Protein AF-A0A067MWP5-F1 (afdb_monomer_lite)

Foldseek 3Di:
DPPVVVVVVLVVVVVPDDDPVNVVVVVVVCVPDPVCVVVDDPDPPPPDLQLLAFAPLLLVLVLLLLLLVVLVLLCLLLLLLLLLLLLVLLVVLLVLLCPDPFPCSVVLNVLSVVLSVLSNVLSVLSVVLSVLSLVLLVVLLVLLVVLLVLLVVLVVVLVVVVPPDPPPCCVPDVVVVPDPVVSVSVSRSSSVVSNVVSLVSNLVSLVVSLVSLVVSLVSLVVSVVSLVVSLVVQCVRPVPDPDSLQSSLVSSVVSDDPVCCVVCVVSSVSSSCSNVSSVSSNVSSVVSSVSSVVSSVSSVVSVVVSSDPDPDADPQQPNRPHHDSVVSSVSSVVSSVSSVVSSVVSVVVSVVSVVVSVVSDDD

Structure (mmCIF, N/CA/C/O backbone):
data_AF-A0A067MWP5-F1
#
_entry.id   AF-A0A067MWP5-F1
#
loop_
_atom_site.group_PDB
_atom_site.id
_atom_site.type_symbol
_atom_site.label_atom_id
_atom_site.label_alt_id
_atom_site.label_comp_id
_atom_site.label_asym_id
_atom_site.label_entity_id
_atom_site.label_seq_id
_atom_site.pdbx_PDB_ins_code
_atom_site.Cartn_x
_atom_site.Cartn_y
_atom_site.Cartn_z
_atom_site.occupancy
_atom_site.B_iso_or_equiv
_atom_site.auth_seq_id
_atom_site.auth_comp_id
_atom_site.auth_asym_id
_atom_site.auth_atom_id
_atom_site.pdbx_PDB_model_num
ATOM 1 N N . MET A 1 1 ? 70.233 17.671 -37.068 1.00 50.12 1 MET A N 1
ATOM 2 C CA . MET A 1 1 ? 69.067 18.471 -37.502 1.00 50.12 1 MET A CA 1
ATOM 3 C C . MET A 1 1 ? 68.042 17.618 -38.274 1.00 50.12 1 MET A C 1
ATOM 5 O O . MET A 1 1 ? 67.444 18.122 -39.211 1.00 50.12 1 MET A O 1
ATOM 9 N N . SER A 1 2 ? 67.801 16.353 -37.878 1.00 54.41 2 SER A N 1
ATOM 10 C CA . SER A 1 2 ? 66.950 15.428 -38.666 1.00 54.41 2 SER A CA 1
ATOM 11 C C . SER A 1 2 ? 65.805 14.751 -37.900 1.00 54.41 2 SER A C 1
ATOM 13 O O . SER A 1 2 ? 64.846 14.348 -38.542 1.00 54.41 2 SER A O 1
ATOM 15 N N . LEU A 1 3 ? 65.822 14.672 -36.560 1.00 45.91 3 LEU A N 1
ATOM 16 C CA . LEU A 1 3 ? 64.705 14.070 -35.807 1.00 45.91 3 LEU A CA 1
ATOM 17 C C . LEU A 1 3 ? 63.551 15.049 -35.538 1.00 45.91 3 LEU A C 1
ATOM 19 O O . LEU A 1 3 ? 62.392 14.696 -35.716 1.00 45.91 3 LEU A O 1
ATOM 23 N N . ALA A 1 4 ? 63.851 16.300 -35.177 1.00 47.00 4 ALA A N 1
ATOM 24 C CA . ALA A 1 4 ? 62.820 17.292 -34.853 1.00 47.00 4 ALA A CA 1
ATOM 25 C C . ALA A 1 4 ? 61.940 17.666 -36.064 1.00 47.00 4 ALA A C 1
ATOM 27 O O . ALA A 1 4 ? 60.741 17.884 -35.915 1.00 47.00 4 ALA A O 1
ATOM 28 N N . VAL A 1 5 ? 62.521 17.680 -37.271 1.00 51.78 5 VAL A N 1
ATOM 29 C CA . VAL A 1 5 ? 61.791 17.951 -38.523 1.00 51.78 5 VAL A CA 1
ATOM 30 C C . VAL A 1 5 ? 60.907 16.760 -38.917 1.00 51.78 5 VAL A C 1
ATOM 32 O O . VAL A 1 5 ? 59.787 16.968 -39.377 1.00 51.78 5 VAL A O 1
ATOM 35 N N . MET A 1 6 ? 61.350 15.521 -38.661 1.00 51.44 6 MET A N 1
ATOM 36 C CA . MET A 1 6 ? 60.509 14.329 -38.840 1.00 51.44 6 MET A CA 1
ATOM 37 C C . MET A 1 6 ? 59.330 14.307 -37.860 1.00 51.44 6 MET A C 1
ATOM 39 O O . MET A 1 6 ? 58.202 14.078 -38.287 1.00 51.44 6 MET A O 1
ATOM 43 N N . CYS A 1 7 ? 59.555 14.616 -36.577 1.00 52.03 7 CYS A N 1
ATOM 44 C CA . CYS A 1 7 ? 58.481 14.651 -35.580 1.00 52.03 7 CYS A CA 1
ATOM 45 C C . CYS A 1 7 ? 57.434 15.734 -35.882 1.00 52.03 7 CYS A C 1
ATOM 47 O O . CYS A 1 7 ? 56.239 15.471 -35.772 1.00 52.03 7 CYS A O 1
ATOM 49 N N . ALA A 1 8 ? 57.854 16.926 -36.321 1.00 53.69 8 ALA A N 1
ATOM 50 C CA . ALA A 1 8 ? 56.921 17.987 -36.705 1.00 53.69 8 ALA A CA 1
ATOM 51 C C . ALA A 1 8 ? 56.070 17.597 -37.930 1.00 53.69 8 ALA A C 1
ATOM 53 O O . ALA A 1 8 ? 54.865 17.846 -37.944 1.00 53.69 8 ALA A O 1
ATOM 54 N N . GLY A 1 9 ? 56.668 16.922 -38.920 1.00 53.84 9 GLY A N 1
ATOM 55 C CA . GLY A 1 9 ? 55.945 16.393 -40.081 1.00 53.84 9 GLY A CA 1
ATOM 56 C C . GLY A 1 9 ? 54.936 15.292 -39.729 1.00 53.84 9 GLY A C 1
ATOM 57 O O . GLY A 1 9 ? 53.855 15.247 -40.316 1.00 53.84 9 GLY A O 1
ATOM 58 N N . MET A 1 10 ? 55.249 14.447 -38.740 1.00 54.50 10 MET A N 1
ATOM 59 C CA . MET A 1 10 ? 54.382 13.349 -38.280 1.00 54.50 10 MET A CA 1
ATOM 60 C C . MET A 1 10 ? 53.192 13.830 -37.432 1.00 54.50 10 MET A C 1
ATOM 62 O O . MET A 1 10 ? 52.091 13.298 -37.548 1.00 54.50 10 MET A O 1
ATOM 66 N N . VAL A 1 11 ? 53.369 14.886 -36.629 1.00 55.53 11 VAL A N 1
ATOM 67 C CA . VAL A 1 11 ? 52.262 15.515 -35.881 1.00 55.53 11 VAL A CA 1
ATOM 68 C C . VAL A 1 11 ? 51.288 16.223 -36.829 1.00 55.53 11 VAL A C 1
ATOM 70 O O . VAL A 1 11 ? 50.074 16.117 -36.662 1.00 55.53 11 VAL A O 1
ATOM 73 N N . LEU A 1 12 ? 51.806 16.892 -37.866 1.00 52.94 12 LEU A N 1
ATOM 74 C CA . LEU A 1 12 ? 50.984 17.540 -38.893 1.00 52.94 12 LEU A CA 1
ATOM 75 C C . LEU A 1 12 ? 50.202 16.542 -39.757 1.00 52.94 12 LEU A C 1
ATOM 77 O O . LEU A 1 12 ? 49.083 16.850 -40.152 1.00 52.94 12 LEU A O 1
ATOM 81 N N . THR A 1 13 ? 50.745 15.351 -40.018 1.00 52.59 13 THR A N 1
ATOM 82 C CA . THR A 1 13 ? 50.026 14.285 -40.744 1.00 52.59 13 THR A CA 1
ATOM 83 C C . THR A 1 13 ? 48.963 13.607 -39.878 1.00 52.59 13 THR A C 1
ATOM 85 O O . THR A 1 13 ? 47.881 13.305 -40.371 1.00 52.59 13 THR A O 1
ATOM 88 N N . ARG A 1 14 ? 49.174 13.471 -38.561 1.00 50.72 14 ARG A N 1
ATOM 89 C CA . ARG A 1 14 ? 48.139 12.953 -37.644 1.00 50.72 14 ARG A CA 1
ATOM 90 C C . ARG A 1 14 ? 46.946 13.903 -37.464 1.00 50.72 14 ARG A C 1
ATOM 92 O O . ARG A 1 14 ? 45.839 13.451 -37.199 1.00 50.72 14 ARG A O 1
ATOM 99 N N . LEU A 1 15 ? 47.151 15.212 -37.632 1.00 51.25 15 LEU A N 1
ATOM 100 C CA . LEU A 1 15 ? 46.065 16.204 -37.641 1.00 51.25 15 LEU A CA 1
ATOM 101 C C . LEU A 1 15 ? 45.215 16.151 -38.922 1.00 51.25 15 LEU A C 1
ATOM 103 O O . LEU A 1 15 ? 44.117 16.704 -38.934 1.00 51.25 15 LEU A O 1
ATOM 107 N N . THR A 1 16 ? 45.702 15.510 -39.990 1.00 47.53 16 THR A N 1
ATOM 108 C CA . THR A 1 16 ? 45.037 15.496 -41.302 1.00 47.53 16 THR A CA 1
ATOM 109 C C . THR A 1 16 ? 44.535 14.119 -41.741 1.00 47.53 16 THR A C 1
ATOM 111 O O . THR A 1 16 ? 43.675 14.065 -42.619 1.00 47.53 16 THR A O 1
ATOM 114 N N . THR A 1 17 ? 44.994 13.016 -41.134 1.00 50.44 17 THR A N 1
ATOM 115 C CA . THR A 1 17 ? 44.580 11.649 -41.508 1.00 50.44 17 THR A CA 1
ATOM 116 C C . THR A 1 17 ? 44.332 10.745 -40.296 1.00 50.44 17 THR A C 1
ATOM 118 O O . THR A 1 17 ? 45.215 10.580 -39.458 1.00 50.44 17 THR A O 1
ATOM 121 N N . ASN A 1 18 ? 43.151 10.115 -40.243 1.00 53.16 18 ASN A N 1
ATOM 122 C CA . ASN A 1 18 ? 42.739 9.123 -39.237 1.00 53.16 18 ASN A CA 1
ATOM 123 C C . ASN A 1 18 ? 42.819 7.707 -39.848 1.00 53.16 18 ASN A C 1
ATOM 125 O O . ASN A 1 18 ? 41.800 7.098 -40.169 1.00 53.16 18 ASN A O 1
ATOM 129 N N . ASP A 1 19 ? 44.035 7.210 -40.084 1.00 53.22 19 ASP A N 1
ATOM 130 C CA . ASP A 1 19 ? 44.269 5.888 -40.681 1.00 53.22 19 ASP A CA 1
ATOM 131 C C . ASP A 1 19 ? 44.735 4.870 -39.628 1.00 53.22 19 ASP A C 1
ATOM 133 O O . ASP A 1 19 ? 45.778 5.034 -38.999 1.00 53.22 19 ASP A O 1
ATOM 137 N N . ALA A 1 20 ? 44.010 3.754 -39.492 1.00 50.25 20 ALA A N 1
ATOM 138 C CA . ALA A 1 20 ? 44.304 2.681 -38.528 1.00 50.25 20 ALA A CA 1
ATOM 139 C C . ALA A 1 20 ? 45.677 2.000 -38.743 1.00 50.25 20 ALA A C 1
ATOM 141 O O . ALA A 1 20 ? 46.248 1.409 -37.825 1.00 50.25 20 ALA A O 1
ATOM 142 N N . LEU A 1 21 ? 46.232 2.101 -39.955 1.00 50.03 21 LEU A N 1
ATOM 143 C CA . LEU A 1 21 ? 47.583 1.638 -40.289 1.00 50.03 21 LEU A CA 1
ATOM 144 C C . LEU A 1 21 ? 48.670 2.514 -39.647 1.00 50.03 21 LEU A C 1
ATOM 146 O O . LEU A 1 21 ? 49.734 2.007 -39.288 1.00 50.03 21 LEU A O 1
ATOM 150 N N . PHE A 1 22 ? 48.389 3.808 -39.461 1.00 56.31 22 PHE A N 1
ATOM 151 C CA . PHE A 1 22 ? 49.287 4.737 -38.783 1.00 56.31 22 PHE A CA 1
ATOM 152 C C . PHE A 1 22 ? 49.361 4.423 -37.285 1.00 56.31 22 PHE A C 1
ATOM 154 O O . PHE A 1 22 ? 50.457 4.349 -36.739 1.00 56.31 22 PHE A O 1
ATOM 161 N N . ASP A 1 23 ? 48.230 4.137 -36.631 1.00 53.16 23 ASP A N 1
ATOM 162 C CA . ASP A 1 23 ? 48.203 3.803 -35.198 1.00 53.16 23 ASP A CA 1
ATOM 163 C C . ASP A 1 23 ? 48.901 2.462 -34.880 1.00 53.16 23 ASP A C 1
ATOM 165 O O . ASP A 1 23 ? 49.576 2.336 -33.851 1.00 53.16 23 ASP A O 1
ATOM 169 N N . LEU A 1 24 ? 48.832 1.472 -35.781 1.00 54.56 24 LEU A N 1
ATOM 170 C CA . LEU A 1 24 ? 49.564 0.204 -35.642 1.00 54.56 24 LEU A CA 1
ATOM 171 C C . LEU A 1 24 ? 51.084 0.381 -35.759 1.00 54.56 24 LEU A C 1
ATOM 173 O O . LEU A 1 24 ? 51.827 -0.181 -34.956 1.00 54.56 24 LEU A O 1
ATOM 177 N N . LEU A 1 25 ? 51.555 1.190 -36.712 1.00 53.22 25 LEU A N 1
ATOM 178 C CA . LEU A 1 25 ? 52.982 1.503 -36.848 1.00 53.22 25 LEU A CA 1
ATOM 179 C C . LEU A 1 25 ? 53.485 2.393 -35.699 1.00 53.22 25 LEU A C 1
ATOM 181 O O . LEU A 1 25 ? 54.598 2.196 -35.211 1.00 53.22 25 LEU A O 1
ATOM 185 N N . TRP A 1 26 ? 52.655 3.328 -35.227 1.00 57.00 26 TRP A N 1
ATOM 186 C CA . TRP A 1 26 ? 53.013 4.295 -34.188 1.00 57.00 26 TRP A CA 1
ATOM 187 C C . TRP A 1 26 ? 53.092 3.677 -32.785 1.00 57.00 26 TRP A C 1
ATOM 189 O O . TRP A 1 26 ? 54.000 4.003 -32.012 1.00 57.00 26 TRP A O 1
ATOM 199 N N . SER A 1 27 ? 52.190 2.741 -32.461 1.00 54.94 27 SER A N 1
ATOM 200 C CA . SER A 1 27 ? 52.194 2.028 -31.173 1.00 54.94 27 SER A CA 1
ATOM 201 C C . SER A 1 27 ? 53.486 1.231 -30.942 1.00 54.94 27 SER A C 1
ATOM 203 O O . SER A 1 27 ? 54.027 1.247 -29.834 1.00 54.94 27 SER A O 1
ATOM 205 N N . GLY A 1 28 ? 54.039 0.622 -31.999 1.00 52.47 28 GLY A N 1
ATOM 206 C CA . GLY A 1 28 ? 55.305 -0.113 -31.944 1.00 52.47 28 GLY A CA 1
ATOM 207 C C . GLY A 1 28 ? 56.512 0.782 -31.656 1.00 52.47 28 GLY A C 1
ATOM 208 O O . GLY A 1 28 ? 57.393 0.401 -30.889 1.00 52.47 28 GLY A O 1
ATOM 209 N N . THR A 1 29 ? 56.533 2.000 -32.205 1.00 52.84 29 THR A N 1
ATOM 210 C CA . THR A 1 29 ? 57.621 2.965 -31.984 1.00 52.84 29 THR A CA 1
ATOM 211 C C . THR A 1 29 ? 57.538 3.700 -30.638 1.00 52.84 29 THR A C 1
ATOM 213 O O . THR A 1 29 ? 58.589 3.944 -30.040 1.00 52.84 29 THR A O 1
ATOM 216 N N . CYS A 1 30 ? 56.333 3.993 -30.111 1.00 54.09 30 CYS A N 1
ATOM 217 C CA . CYS A 1 30 ? 56.152 4.583 -28.765 1.00 54.09 30 CYS A CA 1
ATOM 218 C C . CYS A 1 30 ? 56.616 3.615 -27.652 1.00 54.09 30 CYS A C 1
ATOM 220 O O . CYS A 1 30 ? 57.099 4.067 -26.617 1.00 54.09 30 CYS A O 1
ATOM 222 N N . ALA A 1 31 ? 56.504 2.293 -27.844 1.00 52.72 31 ALA A N 1
ATOM 223 C CA . ALA A 1 31 ? 56.853 1.299 -26.819 1.00 52.72 31 ALA A CA 1
ATOM 224 C C . ALA A 1 31 ? 58.369 1.133 -26.589 1.00 52.72 31 ALA A C 1
ATOM 226 O O . ALA A 1 31 ? 58.790 0.663 -25.534 1.00 52.72 31 ALA A O 1
ATOM 227 N N . SER A 1 32 ? 59.196 1.511 -27.567 1.00 53.38 32 SER A N 1
ATOM 228 C CA . SER A 1 32 ? 60.637 1.225 -27.572 1.00 53.38 32 SER A CA 1
ATOM 229 C C . SER A 1 32 ? 61.543 2.382 -27.135 1.00 53.38 32 SER A C 1
ATOM 231 O O . SER A 1 32 ? 62.754 2.184 -27.067 1.00 53.38 32 SER A O 1
ATOM 233 N N . ASN A 1 33 ? 61.007 3.583 -26.870 1.00 53.91 33 ASN A N 1
ATOM 234 C CA . ASN A 1 33 ? 61.842 4.770 -26.659 1.00 53.91 33 ASN A CA 1
ATOM 235 C C . ASN A 1 33 ? 61.308 5.693 -25.535 1.00 53.91 33 ASN A C 1
ATOM 237 O O . ASN A 1 33 ? 60.311 6.389 -25.735 1.00 53.91 33 ASN A O 1
ATOM 241 N N . PRO A 1 34 ? 61.950 5.723 -24.351 1.00 57.31 34 PRO A N 1
ATOM 242 C CA . PRO A 1 34 ? 61.438 6.437 -23.176 1.00 57.31 34 PRO A CA 1
ATOM 243 C C . PRO A 1 34 ? 61.486 7.972 -23.295 1.00 57.31 34 PRO A C 1
ATOM 245 O O . PRO A 1 34 ? 60.725 8.652 -22.611 1.00 57.31 34 PRO A O 1
ATOM 248 N N . ASP A 1 35 ? 62.296 8.527 -24.203 1.00 52.44 35 ASP A N 1
ATOM 249 C CA . ASP A 1 35 ? 62.477 9.982 -24.357 1.00 52.44 35 ASP A CA 1
ATOM 250 C C . ASP A 1 35 ? 61.320 10.694 -25.093 1.00 52.44 35 ASP A C 1
ATOM 252 O O . ASP A 1 35 ? 61.253 11.923 -25.108 1.00 52.44 35 ASP A O 1
ATOM 256 N N . VAL A 1 36 ? 60.386 9.948 -25.700 1.00 57.47 36 VAL A N 1
ATOM 257 C CA . VAL A 1 36 ? 59.233 10.489 -26.459 1.00 57.47 36 VAL A CA 1
ATOM 258 C C . VAL A 1 36 ? 57.869 10.114 -25.866 1.00 57.47 36 VAL A C 1
ATOM 260 O O . VAL A 1 36 ? 56.834 10.491 -26.414 1.00 57.47 36 VAL A O 1
ATOM 263 N N . ALA A 1 37 ? 57.846 9.445 -24.708 1.00 53.69 37 ALA A N 1
ATOM 264 C CA . ALA A 1 37 ? 56.622 8.967 -24.055 1.00 53.69 37 ALA A CA 1
ATOM 265 C C . ALA A 1 37 ? 55.615 10.088 -23.715 1.00 53.69 37 ALA A C 1
ATOM 267 O O . ALA A 1 37 ? 54.409 9.860 -23.742 1.00 53.69 37 ALA A O 1
ATOM 268 N N . PHE A 1 38 ? 56.088 11.317 -23.469 1.00 53.22 38 PHE A N 1
ATOM 269 C CA . PHE A 1 38 ? 55.237 12.479 -23.168 1.00 53.22 38 PHE A CA 1
ATOM 270 C C . PHE A 1 38 ? 54.432 13.009 -24.369 1.00 53.22 38 PHE A C 1
ATOM 272 O O . PHE A 1 38 ? 53.525 13.816 -24.178 1.00 53.22 38 PHE A O 1
ATOM 279 N N . LEU A 1 39 ? 54.739 12.573 -25.598 1.00 52.44 39 LEU A N 1
ATOM 280 C CA . LEU A 1 39 ? 53.992 12.935 -26.811 1.00 52.44 39 LEU A CA 1
ATOM 281 C C . LEU A 1 39 ? 52.916 11.899 -27.185 1.00 52.44 39 LEU A C 1
ATOM 283 O O . LEU A 1 39 ? 52.115 12.153 -28.087 1.00 52.44 39 LEU A O 1
ATOM 287 N N . CYS A 1 40 ? 52.871 10.744 -26.511 1.00 53.66 40 CYS A N 1
ATOM 288 C CA . CYS A 1 40 ? 51.846 9.730 -26.739 1.00 53.66 40 CYS A CA 1
ATOM 289 C C . CYS A 1 40 ? 50.634 10.077 -25.839 1.00 53.66 40 CYS A C 1
ATOM 291 O O . CYS A 1 40 ? 50.695 9.981 -24.615 1.00 53.66 40 CYS A O 1
ATOM 293 N N . VAL A 1 41 ? 49.527 10.529 -26.444 1.00 53.34 41 VAL A N 1
ATOM 294 C CA . VAL A 1 41 ? 48.238 10.682 -25.743 1.00 53.34 41 VAL A CA 1
ATOM 295 C C . VAL A 1 41 ? 47.842 9.296 -25.217 1.00 53.34 41 VAL A C 1
ATOM 297 O O . VAL A 1 41 ? 47.833 8.358 -26.022 1.00 53.34 41 VAL A O 1
ATOM 300 N N . PRO A 1 42 ? 47.560 9.115 -23.911 1.00 45.22 42 PRO A N 1
ATOM 301 C CA . PRO A 1 42 ? 47.135 7.815 -23.409 1.00 45.22 42 PRO A CA 1
ATOM 302 C C . PRO A 1 42 ? 45.862 7.382 -24.152 1.00 45.22 42 PRO A C 1
ATOM 304 O O . PRO A 1 42 ? 45.019 8.240 -24.440 1.00 45.22 42 PRO A O 1
ATOM 307 N N . PRO A 1 43 ? 45.691 6.083 -24.476 1.00 47.69 43 PRO A N 1
ATOM 308 C CA . PRO A 1 43 ? 44.405 5.607 -24.971 1.00 47.69 43 PRO A CA 1
ATOM 309 C C . PRO A 1 43 ? 43.332 6.046 -23.966 1.00 47.69 43 PRO A C 1
ATOM 311 O O . PRO A 1 43 ? 43.599 5.995 -22.759 1.00 47.69 43 PRO A O 1
ATOM 314 N N . PRO A 1 44 ? 42.161 6.529 -24.422 1.00 38.38 44 PRO A N 1
ATOM 315 C CA . PRO A 1 44 ? 41.128 6.983 -23.509 1.00 38.38 44 PRO A CA 1
ATOM 316 C C . PRO A 1 44 ? 40.822 5.846 -22.538 1.00 38.38 44 PRO A C 1
ATOM 318 O O . PRO A 1 44 ? 40.381 4.766 -22.932 1.00 38.38 44 PRO A O 1
ATOM 321 N N . VAL A 1 45 ? 41.124 6.079 -21.262 1.00 37.12 45 VAL A N 1
ATOM 322 C CA . VAL A 1 45 ? 40.740 5.184 -20.180 1.00 37.12 45 VAL A CA 1
ATOM 323 C C . VAL A 1 45 ? 39.216 5.245 -20.132 1.00 37.12 45 VAL A C 1
ATOM 325 O O . VAL A 1 45 ? 38.644 6.199 -19.609 1.00 37.12 45 VAL A O 1
ATOM 328 N N . SER A 1 46 ? 38.555 4.263 -20.744 1.00 39.88 46 SER A N 1
ATOM 329 C CA . SER A 1 46 ? 37.102 4.124 -20.682 1.00 39.88 46 SER A CA 1
ATOM 330 C C . SER A 1 46 ? 36.736 3.659 -19.274 1.00 39.88 46 SER A C 1
ATOM 332 O O . SER A 1 46 ? 36.717 2.468 -18.977 1.00 39.88 46 SER A O 1
ATOM 334 N N . GLN A 1 47 ? 36.549 4.621 -18.371 1.00 36.97 47 GLN A N 1
ATOM 335 C CA . GLN A 1 47 ? 36.143 4.396 -16.981 1.00 36.97 47 GLN A CA 1
ATOM 336 C C . GLN A 1 47 ? 34.634 4.530 -16.759 1.00 36.97 47 GLN A C 1
ATOM 338 O O . GLN A 1 47 ? 34.185 4.603 -15.621 1.00 36.97 47 GLN A O 1
ATOM 343 N N . ASN A 1 48 ? 33.843 4.473 -17.826 1.00 36.66 48 ASN A N 1
ATOM 344 C CA . ASN A 1 48 ? 32.428 4.162 -17.717 1.00 36.66 48 ASN A CA 1
ATOM 345 C C . ASN A 1 48 ? 32.256 2.776 -18.318 1.00 36.66 48 ASN A C 1
ATOM 347 O O . ASN A 1 48 ? 32.671 2.558 -19.455 1.00 36.66 48 ASN A O 1
ATOM 351 N N . ALA A 1 49 ? 31.688 1.843 -17.554 1.00 40.12 49 ALA A N 1
ATOM 352 C CA . ALA A 1 49 ? 31.194 0.591 -18.101 1.00 40.12 49 ALA A CA 1
ATOM 353 C C . ALA A 1 49 ? 30.191 0.951 -19.203 1.00 40.12 49 ALA A C 1
ATOM 355 O O . ALA A 1 49 ? 29.039 1.280 -18.932 1.00 40.12 49 ALA A O 1
ATOM 356 N N . THR A 1 50 ? 30.659 1.007 -20.447 1.00 43.16 50 THR A N 1
ATOM 357 C CA . THR A 1 50 ? 29.792 1.157 -21.599 1.00 43.16 50 THR A CA 1
ATOM 358 C C . THR A 1 50 ? 28.941 -0.098 -21.615 1.00 43.16 50 THR A C 1
ATOM 360 O O . THR A 1 50 ? 29.466 -1.211 -21.693 1.00 43.16 50 THR A O 1
ATOM 363 N N . MET A 1 51 ? 27.628 0.072 -21.461 1.00 44.69 51 MET A N 1
ATOM 364 C CA . MET A 1 51 ? 26.671 -0.992 -21.728 1.00 44.69 51 MET A CA 1
ATOM 365 C C . MET A 1 51 ? 26.934 -1.460 -23.157 1.00 44.69 51 MET A C 1
ATOM 367 O O . MET A 1 51 ? 26.606 -0.787 -24.127 1.00 44.69 51 MET A O 1
ATOM 371 N N . THR A 1 52 ? 27.632 -2.584 -23.277 1.00 50.12 52 THR A N 1
ATOM 372 C CA . THR A 1 52 ? 28.012 -3.185 -24.561 1.00 50.12 52 THR A CA 1
ATOM 373 C C . THR A 1 52 ? 26.853 -3.986 -25.153 1.00 50.12 52 THR A C 1
ATOM 375 O O . THR A 1 52 ? 26.912 -4.387 -26.314 1.00 50.12 52 THR A O 1
ATOM 378 N N . SER A 1 53 ? 25.785 -4.189 -24.370 1.00 59.47 53 SER A N 1
ATOM 379 C CA . SER A 1 53 ? 24.554 -4.859 -24.772 1.00 59.47 53 SER A CA 1
ATOM 380 C C . SER A 1 53 ? 23.432 -3.858 -25.044 1.00 59.47 53 SER A C 1
ATOM 382 O O . SER A 1 53 ? 23.223 -2.912 -24.285 1.00 59.47 53 SER A O 1
ATOM 384 N N . ILE A 1 54 ? 22.678 -4.111 -26.117 1.00 62.88 54 ILE A N 1
ATOM 385 C CA . ILE A 1 54 ? 21.462 -3.363 -26.454 1.00 62.88 54 ILE A CA 1
ATOM 386 C C . ILE A 1 54 ? 20.413 -3.587 -25.355 1.00 62.88 54 ILE A C 1
ATOM 388 O O . ILE A 1 54 ? 20.215 -4.741 -24.956 1.00 62.88 54 ILE A O 1
ATOM 392 N N . PRO A 1 55 ? 19.737 -2.526 -24.879 1.00 70.56 55 PRO A N 1
ATOM 393 C CA . PRO A 1 55 ? 18.796 -2.655 -23.783 1.00 70.56 55 PRO A CA 1
ATOM 394 C C . PRO A 1 55 ? 17.531 -3.456 -24.062 1.00 70.56 55 PRO A C 1
ATOM 396 O O . PRO A 1 55 ? 16.881 -3.254 -25.081 1.00 70.56 55 PRO A O 1
ATOM 399 N N . ASP A 1 56 ? 17.120 -4.298 -23.110 1.00 76.88 56 ASP A N 1
ATOM 400 C CA . ASP A 1 56 ? 15.860 -5.051 -23.150 1.00 76.88 56 ASP A CA 1
ATOM 401 C C . ASP A 1 56 ? 14.706 -4.243 -22.527 1.00 76.88 56 ASP A C 1
ATOM 403 O O . ASP A 1 56 ? 14.231 -4.516 -21.423 1.00 76.88 56 ASP A O 1
ATOM 407 N N . ILE A 1 57 ? 14.278 -3.188 -23.233 1.00 78.50 57 ILE A N 1
ATOM 408 C CA . ILE A 1 57 ? 13.122 -2.368 -22.826 1.00 78.50 57 ILE A CA 1
ATOM 409 C C . ILE A 1 57 ? 11.842 -3.208 -22.663 1.00 78.50 57 ILE A C 1
ATOM 411 O O . ILE A 1 57 ? 11.138 -2.972 -21.686 1.00 78.50 57 ILE A O 1
ATOM 415 N N . PRO A 1 58 ? 11.516 -4.194 -23.526 1.00 83.56 58 PRO A N 1
ATOM 416 C CA . PRO A 1 58 ? 10.318 -5.006 -23.338 1.00 83.56 58 PRO A CA 1
ATOM 417 C C . PRO A 1 58 ? 10.272 -5.731 -21.998 1.00 83.56 58 PRO A C 1
ATOM 419 O O . PRO A 1 58 ? 9.221 -5.777 -21.360 1.00 83.56 58 PRO A O 1
ATOM 422 N N . GLU A 1 59 ? 11.409 -6.244 -21.530 1.00 83.62 59 GLU A N 1
ATOM 423 C CA . GLU A 1 59 ? 11.472 -6.868 -20.213 1.00 83.62 59 GLU A CA 1
ATOM 424 C C . GLU A 1 59 ? 11.275 -5.847 -19.080 1.00 83.62 59 GLU A C 1
ATOM 426 O O . GLU A 1 59 ? 10.580 -6.147 -18.110 1.00 83.62 59 GLU A O 1
ATOM 431 N N . LEU A 1 60 ? 11.790 -4.618 -19.216 1.00 84.38 60 LEU A N 1
ATOM 432 C CA . LEU A 1 60 ? 11.499 -3.532 -18.270 1.00 84.38 60 LEU A CA 1
ATOM 433 C C . LEU A 1 60 ? 10.000 -3.198 -18.233 1.00 84.38 60 LEU A C 1
ATOM 435 O O . LEU A 1 60 ? 9.426 -3.122 -17.146 1.00 84.38 60 LEU A O 1
ATOM 439 N N . ILE A 1 61 ? 9.356 -3.073 -19.398 1.00 85.44 61 ILE A N 1
ATOM 440 C CA . ILE A 1 61 ? 7.908 -2.837 -19.490 1.00 85.44 61 ILE A CA 1
ATOM 441 C C . ILE A 1 61 ? 7.131 -3.979 -18.827 1.00 85.44 61 ILE A C 1
ATOM 443 O O . ILE A 1 61 ? 6.194 -3.753 -18.058 1.00 85.44 61 ILE A O 1
ATOM 447 N N . ARG A 1 62 ? 7.550 -5.230 -19.046 1.00 86.31 62 ARG A N 1
ATOM 448 C CA . ARG A 1 62 ? 6.944 -6.392 -18.387 1.00 86.31 62 ARG A CA 1
ATOM 449 C C . ARG A 1 62 ? 7.057 -6.297 -16.863 1.00 86.31 62 ARG A C 1
ATOM 451 O O . ARG A 1 62 ? 6.090 -6.597 -16.165 1.00 86.31 62 ARG A O 1
ATOM 458 N N . LEU A 1 63 ? 8.193 -5.854 -16.327 1.00 85.94 63 LEU A N 1
ATOM 459 C CA . LEU A 1 63 ? 8.349 -5.642 -14.885 1.00 85.94 63 LEU A CA 1
ATOM 460 C C . LEU A 1 63 ? 7.460 -4.507 -14.364 1.00 85.94 63 LEU A C 1
ATOM 462 O O . LEU A 1 63 ? 6.842 -4.664 -13.312 1.00 85.94 63 LEU A O 1
ATOM 466 N N . GLN A 1 64 ? 7.316 -3.412 -15.111 1.00 83.81 64 GLN A N 1
ATOM 467 C CA . GLN A 1 64 ? 6.401 -2.324 -14.756 1.00 83.81 64 GLN A CA 1
ATOM 468 C C . GLN A 1 64 ? 4.940 -2.794 -14.694 1.00 83.81 64 GLN A C 1
ATOM 470 O O . GLN A 1 64 ? 4.216 -2.398 -13.782 1.00 83.81 64 GLN A O 1
ATOM 475 N N . THR A 1 65 ? 4.510 -3.710 -15.574 1.00 78.31 65 THR A N 1
ATOM 476 C CA . THR A 1 65 ? 3.165 -4.315 -15.464 1.00 78.31 65 THR A CA 1
ATOM 477 C C . THR A 1 65 ? 2.964 -5.124 -14.178 1.00 78.31 65 THR A C 1
ATOM 479 O O . THR A 1 65 ? 1.829 -5.346 -13.775 1.00 78.31 65 THR A O 1
ATOM 482 N N . GLY A 1 66 ? 4.031 -5.469 -13.444 1.00 77.12 66 GLY A N 1
ATOM 483 C CA . GLY A 1 66 ? 3.941 -6.015 -12.086 1.00 77.12 66 GLY A CA 1
ATOM 484 C C . GLY A 1 66 ? 3.227 -5.088 -11.090 1.00 77.12 66 GLY A C 1
ATOM 485 O O . GLY A 1 66 ? 2.714 -5.562 -10.074 1.00 77.12 66 GLY A O 1
ATOM 486 N N . PHE A 1 67 ? 3.112 -3.788 -11.396 1.00 74.25 67 PHE A N 1
ATOM 487 C CA . PHE A 1 67 ? 2.241 -2.888 -10.646 1.00 74.25 67 PHE A CA 1
ATOM 488 C C . PHE A 1 67 ? 0.759 -3.229 -10.768 1.00 74.25 67 PHE A C 1
ATOM 490 O O . PHE A 1 67 ? 0.020 -2.850 -9.871 1.00 74.25 67 PHE A O 1
ATOM 497 N N . GLU A 1 68 ? 0.305 -3.968 -11.784 1.00 77.19 68 GLU A N 1
ATOM 498 C CA . GLU A 1 68 ? -1.084 -4.440 -11.878 1.00 77.19 68 GLU A CA 1
ATOM 499 C C . GLU A 1 68 ? -1.491 -5.168 -10.602 1.00 77.19 68 GLU A C 1
ATOM 501 O O . GLU A 1 68 ? -2.441 -4.775 -9.932 1.00 77.19 68 GLU A O 1
ATOM 506 N N . GLY A 1 69 ? -0.690 -6.158 -10.200 1.00 72.50 69 GLY A N 1
ATOM 5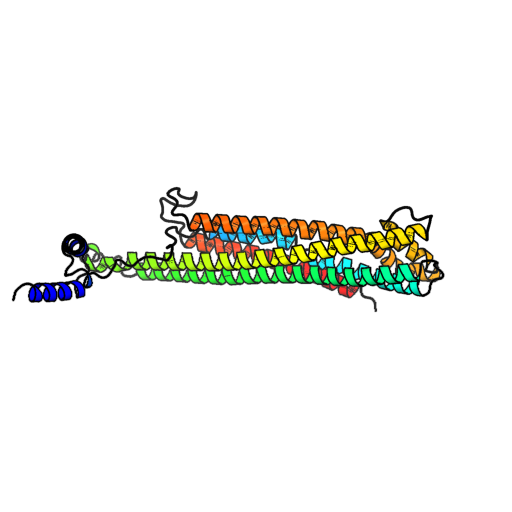07 C CA . GLY A 1 69 ? -0.908 -6.905 -8.972 1.00 72.50 69 GLY A CA 1
ATOM 508 C C . GLY A 1 69 ? -0.855 -6.021 -7.732 1.00 72.50 69 GLY A C 1
ATOM 509 O O . GLY A 1 69 ? -1.496 -6.361 -6.752 1.00 72.50 69 GLY A O 1
ATOM 510 N N . ILE A 1 70 ? -0.161 -4.878 -7.766 1.00 74.62 70 ILE A N 1
ATOM 511 C CA . ILE A 1 70 ? -0.072 -3.900 -6.670 1.00 74.62 70 ILE A CA 1
ATOM 512 C C . ILE A 1 70 ? -1.234 -2.898 -6.699 1.00 74.62 70 ILE A C 1
ATOM 514 O O . ILE A 1 70 ? -1.626 -2.431 -5.639 1.00 74.62 70 ILE A O 1
ATOM 518 N N . ILE A 1 71 ? -1.803 -2.561 -7.859 1.00 72.19 71 ILE A N 1
ATOM 519 C CA . ILE A 1 71 ? -2.919 -1.613 -8.038 1.00 72.19 71 ILE A CA 1
ATOM 520 C C . ILE A 1 71 ? -4.257 -2.325 -7.868 1.00 72.19 71 ILE A C 1
ATOM 522 O O . ILE A 1 71 ? -5.123 -1.838 -7.146 1.00 72.19 71 ILE A O 1
ATOM 526 N N . GLU A 1 72 ? -4.422 -3.489 -8.499 1.00 66.75 72 GLU A N 1
ATOM 527 C CA . GLU A 1 72 ? -5.566 -4.363 -8.259 1.00 66.75 72 GLU A CA 1
ATOM 528 C C . GLU A 1 72 ? -5.588 -4.818 -6.818 1.00 66.75 72 GLU A C 1
ATOM 530 O O . GLU A 1 72 ? -6.669 -4.926 -6.250 1.00 66.75 72 GLU A O 1
ATOM 535 N N . SER A 1 73 ? -4.409 -5.040 -6.230 1.00 55.16 73 SER A N 1
ATOM 536 C CA . SER A 1 73 ? -4.318 -5.225 -4.800 1.00 55.16 73 SER A CA 1
ATOM 537 C C . SER A 1 73 ? -4.486 -3.893 -4.066 1.00 55.16 73 SER A C 1
ATOM 539 O O . SER A 1 73 ? -5.153 -3.927 -3.068 1.00 55.16 73 SER A O 1
ATOM 541 N N . SER A 1 74 ? -4.069 -2.705 -4.516 1.00 54.16 74 SER A N 1
ATOM 542 C CA . SER A 1 74 ? -4.184 -1.449 -3.736 1.00 54.16 74 SER A CA 1
ATOM 543 C C . SER A 1 74 ? -5.623 -1.043 -3.379 1.00 54.16 74 SER A C 1
ATOM 545 O O . SER A 1 74 ? -6.246 -0.155 -3.952 1.00 54.16 74 SER A O 1
ATOM 547 N N . PHE A 1 75 ? -6.085 -1.653 -2.292 1.00 58.62 75 PHE A N 1
ATOM 548 C CA . PHE A 1 75 ? -7.318 -1.473 -1.545 1.00 58.62 75 PHE A CA 1
ATOM 549 C C . PHE A 1 75 ? -7.059 -0.617 -0.299 1.00 58.62 75 PHE A C 1
ATOM 551 O O . PHE A 1 75 ? -7.877 -0.584 0.621 1.00 58.62 75 PHE A O 1
ATOM 558 N N . GLY A 1 76 ? -5.914 0.079 -0.253 1.00 62.88 76 GLY A N 1
ATOM 559 C CA . GLY A 1 76 ? -5.513 0.928 0.865 1.00 62.88 76 GLY A CA 1
ATOM 560 C C . GLY A 1 76 ? -6.582 1.957 1.224 1.00 62.88 76 GLY A C 1
ATOM 561 O O . GLY A 1 76 ? -6.789 2.202 2.407 1.00 62.88 76 GLY A O 1
ATOM 562 N N . MET A 1 77 ? -7.325 2.492 0.242 1.00 69.19 77 MET A N 1
ATOM 563 C CA . MET A 1 77 ? -8.407 3.439 0.522 1.00 69.19 77 MET A CA 1
ATOM 564 C C . MET A 1 77 ? -9.668 2.770 1.082 1.00 69.19 77 MET A C 1
ATOM 566 O O . MET A 1 77 ? -10.183 3.253 2.081 1.00 69.19 77 MET A O 1
ATOM 570 N N . ALA A 1 78 ? -10.139 1.649 0.524 1.00 77.56 78 ALA A N 1
ATOM 571 C CA . ALA A 1 78 ? -11.311 0.947 1.065 1.00 77.56 78 ALA A CA 1
ATOM 572 C C . ALA A 1 78 ? -11.063 0.462 2.505 1.00 77.56 78 ALA A C 1
ATOM 574 O O . ALA A 1 78 ? -11.846 0.750 3.405 1.00 77.56 78 ALA A O 1
ATOM 575 N N . LEU A 1 79 ? -9.905 -0.157 2.747 1.00 81.94 79 LEU A N 1
ATOM 576 C CA . LEU A 1 79 ? -9.493 -0.603 4.078 1.00 81.94 79 LEU A CA 1
ATOM 577 C C . LEU A 1 79 ? -9.274 0.569 5.044 1.00 81.94 79 LEU A C 1
ATOM 579 O O . LEU A 1 79 ? -9.575 0.461 6.232 1.00 81.94 79 LEU A O 1
ATOM 583 N N . ALA A 1 80 ? -8.757 1.701 4.555 1.00 85.38 80 ALA A N 1
ATOM 584 C CA . ALA A 1 80 ? -8.655 2.908 5.365 1.00 85.38 80 ALA A CA 1
ATOM 585 C C . ALA A 1 80 ? -10.026 3.488 5.721 1.00 85.38 80 ALA A C 1
ATOM 587 O O . ALA A 1 80 ? -10.171 4.009 6.822 1.00 85.38 80 ALA A O 1
ATOM 588 N N . VAL A 1 81 ? -11.010 3.405 4.820 1.00 85.62 81 VAL A N 1
ATOM 589 C CA . VAL A 1 81 ? -12.392 3.837 5.068 1.00 85.62 81 VAL A CA 1
ATOM 590 C C . VAL A 1 81 ? -13.042 2.956 6.128 1.00 85.62 81 VAL A C 1
ATOM 592 O O . VAL A 1 81 ? -13.569 3.484 7.105 1.00 85.62 81 VAL A O 1
ATOM 595 N N . ASP A 1 82 ? -12.918 1.634 6.017 1.00 86.75 82 ASP A N 1
ATOM 596 C CA . ASP A 1 82 ? -13.446 0.711 7.027 1.00 86.75 82 ASP A CA 1
ATOM 597 C C . ASP A 1 82 ? -12.805 0.967 8.397 1.00 86.75 82 ASP A C 1
ATOM 599 O O . ASP A 1 82 ? -13.490 1.088 9.415 1.00 86.75 82 ASP A O 1
ATOM 603 N N . LEU A 1 83 ? -11.482 1.163 8.425 1.00 89.06 83 LEU A N 1
ATOM 604 C CA . LEU A 1 83 ? -10.771 1.483 9.657 1.00 89.06 83 LEU A CA 1
ATOM 605 C C . LEU A 1 83 ? -11.149 2.859 10.216 1.00 89.06 83 LEU A C 1
ATOM 607 O O . LEU A 1 83 ? -11.169 3.047 11.434 1.00 89.06 83 LEU A O 1
ATOM 611 N N . LYS A 1 84 ? -11.469 3.816 9.341 1.00 89.25 84 LYS A N 1
ATOM 612 C CA . LYS A 1 84 ? -11.951 5.142 9.722 1.00 89.25 84 LYS A CA 1
ATOM 613 C C . LYS A 1 84 ? -13.336 5.067 10.356 1.00 89.25 84 LYS A C 1
ATOM 615 O O . LYS A 1 84 ? -13.563 5.710 11.376 1.00 89.25 84 LYS A O 1
ATOM 620 N N . HIS A 1 85 ? -14.241 4.266 9.809 1.00 87.25 85 HIS A N 1
ATOM 621 C CA . HIS A 1 85 ? -15.555 4.053 10.410 1.00 87.25 85 HIS A CA 1
ATOM 622 C C . HIS A 1 85 ? -15.443 3.342 11.761 1.00 87.25 85 HIS A C 1
ATOM 624 O O . HIS A 1 85 ? -16.046 3.782 12.740 1.00 87.25 85 HIS A O 1
ATOM 630 N N . SER A 1 86 ? -14.594 2.316 11.867 1.00 89.50 86 SER A N 1
ATOM 631 C CA . SER A 1 86 ? -14.310 1.688 13.159 1.00 89.50 86 SER A CA 1
ATOM 632 C C . SER A 1 86 ? -13.670 2.661 14.163 1.00 89.50 86 SER A C 1
ATOM 634 O O . SER A 1 86 ? -13.977 2.584 15.349 1.00 89.50 86 SER A O 1
ATOM 636 N N . GLU A 1 87 ? -12.829 3.611 13.726 1.00 91.25 87 GLU A N 1
ATOM 637 C CA . GLU A 1 87 ? -12.307 4.689 14.588 1.00 91.25 87 GLU A CA 1
ATOM 638 C C . GLU A 1 87 ? -13.442 5.536 15.186 1.00 91.25 87 GLU A C 1
ATOM 640 O O . GLU A 1 87 ? -13.413 5.846 16.379 1.00 91.25 87 GLU A O 1
ATOM 645 N N . ILE A 1 88 ? -14.438 5.908 14.375 1.00 89.00 88 ILE A N 1
ATOM 646 C CA . ILE A 1 88 ? -15.594 6.705 14.812 1.00 89.00 88 ILE A CA 1
ATOM 647 C C . ILE A 1 88 ? -16.423 5.915 15.830 1.00 89.00 88 ILE A C 1
ATOM 649 O O . ILE A 1 88 ? -16.665 6.404 16.932 1.00 89.00 88 ILE A O 1
ATOM 653 N N . ALA A 1 89 ? -16.749 4.656 15.527 1.00 89.62 89 ALA A N 1
ATOM 654 C CA . ALA A 1 89 ? -17.495 3.796 16.443 1.00 89.62 89 ALA A CA 1
ATOM 655 C C . ALA A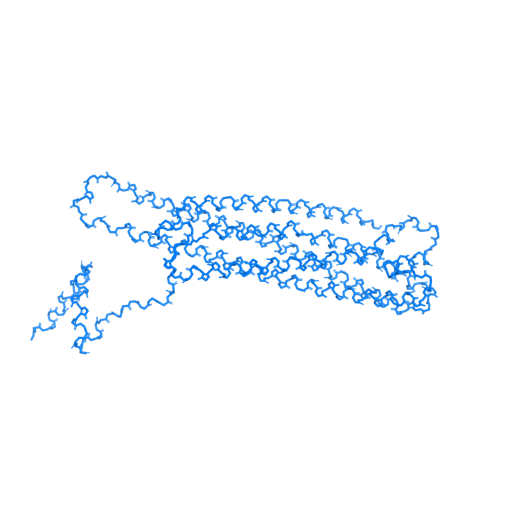 1 89 ? -16.756 3.583 17.782 1.00 89.62 89 ALA A C 1
ATOM 657 O O . ALA A 1 89 ? -17.368 3.602 18.852 1.00 89.62 89 ALA A O 1
ATOM 658 N N . LEU A 1 90 ? -15.425 3.440 17.752 1.00 92.00 90 LEU A N 1
ATOM 659 C CA . LEU A 1 90 ? -14.595 3.357 18.959 1.00 92.00 90 LEU A CA 1
ATOM 660 C C . LEU A 1 90 ? -14.593 4.657 19.772 1.00 92.00 90 LEU A C 1
ATOM 662 O O . LEU A 1 90 ? -14.562 4.613 21.004 1.00 92.00 90 LEU A O 1
ATOM 666 N N . ARG A 1 91 ? -14.596 5.816 19.104 1.00 91.94 91 ARG A N 1
ATOM 667 C CA . ARG A 1 91 ? -14.667 7.124 19.766 1.00 91.94 91 ARG A CA 1
ATOM 668 C C . ARG A 1 91 ? -15.993 7.282 20.500 1.00 91.94 91 ARG A C 1
ATOM 670 O O . ARG A 1 91 ? -15.984 7.698 21.658 1.00 91.94 91 ARG A O 1
ATOM 677 N N . ASP A 1 92 ? -17.088 6.886 19.870 1.00 89.69 92 ASP A N 1
ATOM 678 C CA . ASP A 1 92 ? -18.418 6.957 20.468 1.00 89.69 92 ASP A CA 1
ATOM 679 C C . ASP A 1 92 ? -18.572 5.972 21.626 1.00 89.69 92 ASP A C 1
ATOM 681 O O . ASP A 1 92 ? -19.054 6.344 22.697 1.00 89.69 92 ASP A O 1
ATOM 685 N N . LEU A 1 93 ? -18.059 4.747 21.474 1.00 91.25 93 LEU A N 1
ATOM 686 C CA . LEU A 1 93 ? -17.964 3.798 22.581 1.00 91.25 93 LEU A CA 1
ATOM 687 C C . LEU A 1 93 ? -17.177 4.388 23.759 1.00 91.25 93 LEU A C 1
ATOM 689 O O . LEU A 1 93 ? -17.599 4.262 24.906 1.00 91.25 93 LEU A O 1
ATOM 693 N N . ASN A 1 94 ? -16.059 5.069 23.500 1.00 93.69 94 ASN A N 1
ATOM 694 C CA . ASN A 1 94 ? -15.270 5.695 24.558 1.00 93.69 94 ASN A CA 1
ATOM 695 C C . ASN A 1 94 ? -16.060 6.783 25.311 1.00 93.69 94 ASN A C 1
ATOM 697 O O . ASN A 1 94 ? -15.949 6.894 26.531 1.00 93.69 94 ASN A O 1
ATOM 701 N N . ILE A 1 95 ? -16.889 7.567 24.614 1.00 91.19 95 ILE A N 1
ATOM 702 C CA . ILE A 1 95 ? -17.771 8.557 25.253 1.00 91.19 95 ILE A CA 1
ATOM 703 C C . ILE A 1 95 ? -18.755 7.861 26.201 1.00 91.19 95 ILE A C 1
ATOM 705 O O . ILE A 1 95 ? -18.896 8.295 27.344 1.00 91.19 95 ILE A O 1
ATOM 709 N N . LEU A 1 96 ? -19.374 6.758 25.764 1.00 90.25 96 LEU A N 1
ATOM 710 C CA . LEU A 1 96 ? -20.288 5.971 26.598 1.00 90.25 96 LEU A CA 1
ATOM 711 C C . LEU A 1 96 ? -19.579 5.379 27.822 1.00 90.25 96 LEU A C 1
ATOM 713 O O . LEU A 1 96 ? -20.091 5.470 28.935 1.00 90.25 96 LEU A O 1
ATOM 717 N N . VAL A 1 97 ? -18.372 4.836 27.645 1.00 91.88 97 VAL A N 1
ATOM 718 C CA . VAL A 1 97 ? -17.563 4.295 28.748 1.00 91.88 97 VAL A CA 1
ATOM 719 C C . VAL A 1 97 ? -17.242 5.377 29.784 1.00 91.88 97 VAL A C 1
ATOM 721 O O . VAL A 1 97 ? -17.360 5.122 30.982 1.00 91.88 97 VAL A O 1
ATOM 724 N N . LYS A 1 98 ? -16.894 6.599 29.360 1.00 92.56 98 LYS A N 1
ATOM 725 C CA . LYS A 1 98 ? -16.551 7.708 30.272 1.00 92.56 98 LYS A CA 1
ATOM 726 C C . LYS A 1 98 ? -17.687 8.102 31.218 1.00 92.56 98 LYS A C 1
ATOM 728 O O . LYS A 1 98 ? -17.411 8.485 32.354 1.00 92.56 98 LYS A O 1
ATOM 733 N N . VAL A 1 99 ? -18.936 8.008 30.763 1.00 91.12 99 VAL A N 1
ATOM 734 C CA . VAL A 1 99 ? -20.132 8.372 31.547 1.00 91.12 99 VAL A CA 1
ATOM 735 C C . VAL A 1 99 ? -20.827 7.170 32.193 1.00 91.12 99 VAL A C 1
ATOM 737 O O . VAL A 1 99 ? -21.876 7.334 32.803 1.00 91.12 99 VAL A O 1
ATOM 740 N N . SER A 1 100 ? -20.250 5.975 32.061 1.00 90.00 100 SER A N 1
ATOM 741 C CA . SER A 1 100 ? -20.806 4.736 32.606 1.00 90.00 100 SER A CA 1
ATOM 742 C C . SER A 1 100 ? -20.469 4.506 34.084 1.00 90.00 100 SER A C 1
ATOM 744 O O . SER A 1 100 ? -19.557 5.124 34.651 1.00 90.00 100 SER A O 1
ATOM 746 N N . ASP A 1 101 ? -21.168 3.531 34.667 1.00 90.44 101 ASP A N 1
ATOM 747 C CA . ASP A 1 101 ? -20.944 3.010 36.020 1.00 90.44 101 ASP A CA 1
ATOM 748 C C . ASP A 1 101 ? -20.021 1.774 36.049 1.00 90.44 101 ASP A C 1
ATOM 750 O O . ASP A 1 101 ? -20.015 1.028 37.024 1.00 90.44 101 ASP A O 1
ATOM 754 N N . LEU A 1 102 ? -19.235 1.540 34.987 1.00 89.38 102 LEU A N 1
ATOM 755 C CA . LEU A 1 102 ? -18.268 0.434 34.938 1.00 89.38 102 LEU A CA 1
ATOM 756 C C . LEU A 1 102 ? -17.154 0.615 35.979 1.00 89.38 102 LEU A C 1
ATOM 758 O O . LEU A 1 102 ? -16.638 1.724 36.167 1.00 89.38 102 LEU A O 1
ATOM 762 N N . GLU A 1 103 ? -16.717 -0.488 36.583 1.00 90.62 103 GLU A N 1
ATOM 763 C CA . GLU A 1 103 ? -15.636 -0.508 37.570 1.00 90.62 103 GLU A CA 1
ATOM 764 C C . GLU A 1 103 ? -14.306 -0.127 36.899 1.00 90.62 103 GLU A C 1
ATOM 766 O O . GLU A 1 103 ? -13.604 0.787 37.342 1.00 90.62 103 GLU A O 1
ATOM 771 N N . ALA A 1 104 ? -14.009 -0.721 35.738 1.00 90.69 104 ALA A N 1
ATOM 772 C CA . ALA A 1 104 ? -12.812 -0.419 34.956 1.00 90.69 104 ALA A CA 1
ATOM 773 C C . ALA A 1 104 ? -12.918 0.833 34.053 1.00 90.69 104 ALA A C 1
ATOM 775 O O . ALA A 1 104 ? -12.087 1.001 33.153 1.00 90.69 104 ALA A O 1
ATOM 776 N N . LYS A 1 105 ? -13.891 1.743 34.251 1.00 93.69 105 LYS A N 1
ATOM 777 C CA . LYS A 1 105 ? -14.166 2.843 33.294 1.00 93.69 105 LYS A CA 1
ATOM 778 C C . LYS A 1 105 ? -12.960 3.721 32.951 1.00 93.69 105 LYS A C 1
ATOM 780 O O . LYS A 1 105 ? -12.767 4.073 31.790 1.00 93.69 105 LYS A O 1
ATOM 785 N N . GLN A 1 106 ? -12.119 4.055 33.933 1.00 94.62 106 GLN A N 1
ATOM 786 C CA . GLN A 1 106 ? -10.942 4.915 33.723 1.00 94.62 106 GLN A CA 1
ATOM 787 C C . GLN A 1 106 ? -9.863 4.214 32.890 1.00 94.62 106 GLN A C 1
ATOM 789 O O . GLN A 1 106 ? -9.257 4.812 31.994 1.00 94.62 106 GLN A O 1
ATOM 794 N N . LEU A 1 107 ? -9.648 2.924 33.161 1.00 94.75 107 LEU A N 1
ATOM 795 C CA . LEU A 1 107 ? -8.707 2.095 32.420 1.00 94.75 107 LEU A CA 1
ATOM 796 C C . LEU A 1 107 ? -9.195 1.879 30.984 1.00 94.75 107 LEU A C 1
ATOM 798 O O . LEU A 1 107 ? -8.445 2.153 30.045 1.00 94.75 107 LEU A O 1
ATOM 802 N N . LEU A 1 108 ? -10.457 1.471 30.814 1.00 94.44 108 LEU A N 1
ATOM 803 C CA . LEU A 1 108 ? -11.079 1.270 29.504 1.00 94.44 108 LEU A CA 1
ATOM 804 C C . LEU A 1 108 ? -11.067 2.550 28.673 1.00 94.44 108 LEU A C 1
ATOM 806 O O . LEU A 1 108 ? -10.656 2.513 27.517 1.00 94.44 108 LEU A O 1
ATOM 810 N N . SER A 1 109 ? -11.433 3.690 29.265 1.00 95.62 109 SER A N 1
ATOM 811 C CA . SER A 1 109 ? -11.418 4.981 28.572 1.00 95.62 109 SER A CA 1
ATOM 812 C C . SER A 1 109 ? -10.021 5.324 28.046 1.00 95.62 109 SER A C 1
ATOM 814 O O . SER A 1 109 ? -9.848 5.738 26.898 1.00 95.62 109 SER A O 1
ATOM 816 N N . THR A 1 110 ? -9.000 5.112 28.881 1.00 96.88 110 THR A N 1
ATOM 817 C CA . THR A 1 110 ? -7.597 5.370 28.531 1.00 96.88 110 THR A CA 1
ATOM 818 C C . THR A 1 110 ? -7.100 4.433 27.426 1.00 96.88 110 THR A C 1
ATOM 820 O O . THR A 1 110 ? -6.366 4.850 26.527 1.00 96.88 110 THR A O 1
ATOM 823 N N . GLN A 1 111 ? -7.464 3.149 27.484 1.00 96.06 111 GLN A N 1
ATOM 824 C CA . GLN A 1 111 ? -7.091 2.169 26.462 1.00 96.06 111 GLN A CA 1
ATOM 825 C C . GLN A 1 111 ? -7.805 2.453 25.132 1.00 96.06 111 GLN A C 1
ATOM 827 O O . GLN A 1 111 ? -7.143 2.499 24.095 1.00 96.06 111 GLN A O 1
ATOM 832 N N . LEU A 1 112 ? -9.115 2.719 25.159 1.00 95.56 112 LEU A N 1
ATOM 833 C CA . LEU A 1 112 ? -9.912 3.070 23.980 1.00 95.56 112 LEU A CA 1
ATOM 834 C C . LEU A 1 112 ? -9.409 4.349 23.312 1.00 95.56 112 LEU A C 1
ATOM 836 O O . LEU A 1 112 ? -9.292 4.388 22.092 1.00 95.56 112 LEU A O 1
ATOM 840 N N . GLU A 1 113 ? -9.035 5.374 24.080 1.00 96.44 113 GLU A N 1
ATOM 841 C CA . GLU A 1 113 ? -8.443 6.592 23.521 1.00 96.44 113 GLU A CA 1
ATOM 842 C C . GLU A 1 113 ? -7.148 6.299 22.749 1.00 96.44 113 GLU A C 1
ATOM 844 O O . GLU A 1 113 ? -6.976 6.766 21.620 1.00 96.44 113 GLU A O 1
ATOM 849 N N . LYS A 1 114 ? -6.266 5.455 23.299 1.00 96.56 114 LYS A N 1
ATOM 850 C CA . LYS A 1 114 ? -5.049 5.015 22.596 1.00 96.56 114 LYS A CA 1
ATOM 851 C C . LYS A 1 114 ? -5.381 4.248 21.314 1.00 96.56 114 LYS A C 1
ATOM 853 O O . LYS A 1 114 ? -4.727 4.482 20.297 1.00 96.56 114 LYS A O 1
ATOM 858 N N . VAL A 1 115 ? -6.394 3.379 21.345 1.00 95.25 115 VAL A N 1
ATOM 859 C CA . VAL A 1 115 ? -6.845 2.612 20.170 1.00 95.25 115 VAL A CA 1
ATOM 860 C C . VAL A 1 115 ? -7.396 3.546 19.097 1.00 95.25 115 VAL A C 1
ATOM 862 O O . VAL A 1 115 ? -6.992 3.424 17.949 1.00 95.25 115 VAL A O 1
ATOM 865 N N . VAL A 1 116 ? -8.238 4.519 19.456 1.00 95.31 116 VAL A N 1
ATOM 866 C CA . VAL A 1 116 ? -8.777 5.535 18.533 1.00 95.31 116 VAL A CA 1
ATOM 867 C C . VAL A 1 116 ? -7.643 6.302 17.851 1.00 95.31 116 VAL A C 1
ATOM 869 O O . VAL A 1 116 ? -7.608 6.405 16.625 1.00 95.31 116 VAL A O 1
ATOM 872 N N . VAL A 1 117 ? -6.660 6.791 18.617 1.00 96.00 117 VAL A N 1
ATOM 873 C CA . VAL A 1 117 ? -5.496 7.488 18.042 1.00 96.00 117 VAL A CA 1
ATOM 874 C C . VAL A 1 117 ? -4.694 6.572 17.113 1.00 96.00 117 VAL A C 1
ATOM 876 O O . VAL A 1 117 ? -4.246 7.008 16.050 1.00 96.00 117 VAL A O 1
ATOM 879 N N . GLN A 1 118 ? -4.495 5.310 17.491 1.00 95.88 118 GLN A N 1
ATOM 880 C CA . GLN A 1 118 ? -3.746 4.355 16.680 1.00 95.88 118 GLN A CA 1
ATOM 881 C C . GLN A 1 118 ? -4.504 3.956 15.405 1.00 95.88 118 GLN A C 1
ATOM 883 O O . GLN A 1 118 ? -3.886 3.894 14.342 1.00 95.88 118 GLN A O 1
ATOM 888 N N . ALA A 1 119 ? -5.819 3.741 15.476 1.00 92.88 119 ALA A N 1
ATOM 889 C CA . ALA A 1 119 ? -6.681 3.446 14.334 1.00 92.88 119 ALA A CA 1
ATOM 890 C C . ALA A 1 119 ? -6.654 4.596 13.322 1.00 92.88 119 ALA A C 1
ATOM 892 O O . ALA A 1 119 ? -6.382 4.359 12.146 1.00 92.88 119 ALA A O 1
ATOM 893 N N . LYS A 1 120 ? -6.766 5.847 13.796 1.00 93.62 120 LYS A N 1
ATOM 894 C CA . LYS A 1 120 ? -6.604 7.048 12.963 1.00 93.62 120 LYS A CA 1
ATOM 895 C C . LYS A 1 120 ? -5.261 7.063 12.224 1.00 93.62 120 LYS A C 1
ATOM 897 O O . LYS A 1 120 ? -5.227 7.141 10.999 1.00 93.62 120 LYS A O 1
ATOM 902 N N . LYS A 1 121 ? -4.146 6.926 12.954 1.00 94.31 121 LYS A N 1
ATOM 903 C CA . LYS A 1 121 ? -2.785 6.916 12.371 1.00 94.31 121 LYS A CA 1
ATOM 904 C C . LYS A 1 121 ? -2.568 5.780 11.373 1.00 94.31 121 LYS A C 1
ATOM 906 O O . LYS A 1 121 ? -1.728 5.898 10.473 1.00 94.31 121 LYS A O 1
ATOM 911 N N . THR A 1 122 ? -3.253 4.661 11.587 1.00 93.25 122 THR A N 1
ATOM 912 C CA . THR A 1 122 ? -3.212 3.490 10.712 1.00 93.25 122 THR A CA 1
ATOM 913 C C . THR A 1 122 ? -3.989 3.767 9.429 1.00 93.25 122 THR A C 1
ATOM 915 O O . THR A 1 122 ? -3.419 3.599 8.357 1.00 93.25 122 THR A O 1
ATOM 918 N N . GLY A 1 123 ? -5.210 4.304 9.523 1.00 90.75 123 GLY A N 1
ATOM 919 C CA . GLY A 1 123 ? -6.009 4.713 8.363 1.00 90.75 123 GLY A CA 1
ATOM 920 C C . GLY A 1 123 ? -5.298 5.759 7.501 1.00 90.75 123 GLY A C 1
ATOM 921 O O . GLY A 1 123 ? -5.167 5.574 6.296 1.00 90.75 123 GLY A O 1
ATOM 922 N N . GLU A 1 124 ? -4.724 6.797 8.118 1.00 90.50 124 GLU A N 1
ATOM 923 C CA . GLU A 1 124 ? -3.903 7.804 7.421 1.00 90.50 124 GLU A CA 1
ATOM 924 C C . GLU A 1 124 ? -2.672 7.183 6.736 1.00 90.50 124 GLU A C 1
ATOM 926 O O . GLU A 1 124 ? -2.287 7.588 5.641 1.00 90.50 124 GLU A O 1
ATOM 931 N N . GLY A 1 125 ? -2.047 6.182 7.369 1.00 90.44 125 GLY A N 1
ATOM 932 C CA . GLY A 1 125 ? -0.925 5.443 6.784 1.00 90.44 125 GLY A CA 1
ATOM 933 C C . GLY A 1 125 ? -1.327 4.654 5.538 1.00 90.44 125 GLY A C 1
ATOM 934 O O . GLY A 1 125 ? -0.639 4.731 4.525 1.00 90.44 125 GLY A O 1
ATOM 935 N N . LEU A 1 126 ? -2.463 3.958 5.596 1.00 90.44 126 LEU A N 1
ATOM 936 C CA . LEU A 1 126 ? -3.010 3.194 4.473 1.00 90.44 126 LEU A CA 1
ATOM 937 C C . LEU A 1 126 ? -3.414 4.096 3.299 1.00 90.44 126 LEU A C 1
ATOM 939 O O . LEU A 1 126 ? -3.103 3.779 2.153 1.00 90.44 126 LEU A O 1
ATOM 943 N N . GLN A 1 127 ? -4.033 5.249 3.575 1.00 88.44 127 GLN A N 1
ATOM 944 C CA . GLN A 1 127 ? -4.336 6.251 2.545 1.00 88.44 127 GLN A CA 1
ATOM 945 C C . GLN A 1 127 ? -3.059 6.776 1.894 1.00 88.44 127 GLN A C 1
ATOM 947 O O . GLN A 1 127 ? -2.948 6.808 0.672 1.00 88.44 127 GLN A O 1
ATOM 952 N N . LYS A 1 128 ? -2.061 7.140 2.706 1.00 89.50 128 LYS A N 1
ATOM 953 C CA . LYS A 1 128 ? -0.774 7.629 2.208 1.00 89.50 128 LYS A CA 1
ATOM 954 C C . LYS A 1 128 ? -0.050 6.585 1.354 1.00 89.50 128 LYS A C 1
ATOM 956 O O . LYS A 1 128 ? 0.556 6.955 0.351 1.00 89.50 128 LYS A O 1
ATOM 961 N N . LEU A 1 129 ? -0.114 5.307 1.730 1.00 88.75 129 LEU A N 1
ATOM 962 C CA . LEU A 1 129 ? 0.410 4.212 0.914 1.00 88.75 129 LEU A CA 1
ATOM 963 C C . LEU A 1 129 ? -0.304 4.153 -0.443 1.00 88.75 129 LEU A C 1
ATOM 965 O O . LEU A 1 129 ? 0.375 4.153 -1.465 1.00 88.75 129 LEU A O 1
ATOM 969 N N . GLY A 1 130 ? -1.641 4.186 -0.460 1.00 86.12 130 GLY A N 1
ATOM 970 C CA . GLY A 1 130 ? -2.431 4.199 -1.698 1.00 86.12 130 GLY A CA 1
ATOM 971 C C . GLY A 1 130 ? -2.085 5.376 -2.617 1.00 86.12 130 GLY A C 1
ATOM 972 O O . GLY A 1 130 ? -1.799 5.176 -3.795 1.00 86.12 130 GLY A O 1
ATOM 973 N N . VAL A 1 131 ? -1.990 6.591 -2.063 1.00 87.62 131 VAL A N 1
ATOM 974 C CA . VAL A 1 131 ? -1.570 7.788 -2.814 1.00 87.62 131 VAL A CA 1
ATOM 975 C C . VAL A 1 131 ? -0.170 7.609 -3.401 1.00 87.62 131 VAL A C 1
ATOM 977 O O . VAL A 1 131 ? 0.052 7.924 -4.566 1.00 87.62 131 VAL A O 1
ATOM 980 N N . LYS A 1 132 ? 0.786 7.077 -2.628 1.00 89.50 132 LYS A N 1
ATOM 981 C CA . LYS A 1 132 ? 2.148 6.833 -3.124 1.00 89.50 132 LYS A CA 1
ATOM 982 C C . LYS A 1 132 ? 2.198 5.797 -4.243 1.00 89.50 132 LYS A C 1
ATOM 984 O O . LYS A 1 132 ? 3.004 5.971 -5.151 1.00 89.50 132 LYS A O 1
ATOM 989 N N . VAL A 1 133 ? 1.371 4.749 -4.186 1.00 88.81 133 VAL A N 1
ATOM 990 C CA . VAL A 1 133 ? 1.249 3.779 -5.287 1.00 88.81 133 VAL A CA 1
ATOM 991 C C . VAL A 1 133 ? 0.750 4.491 -6.540 1.00 88.81 133 VAL A C 1
ATOM 993 O O . VAL A 1 133 ? 1.374 4.366 -7.587 1.00 88.81 133 VAL A O 1
ATOM 996 N N . GLY A 1 134 ? -0.303 5.306 -6.423 1.00 87.19 134 GLY A N 1
ATOM 997 C CA . GLY A 1 134 ? -0.813 6.100 -7.543 1.00 87.19 134 GLY A CA 1
ATOM 998 C C . GLY A 1 134 ? 0.250 7.013 -8.159 1.00 87.19 134 GLY A C 1
ATOM 999 O O . GLY A 1 134 ? 0.443 6.996 -9.369 1.00 87.19 134 GLY A O 1
ATOM 1000 N N . VAL A 1 135 ? 1.000 7.740 -7.325 1.00 89.62 135 VAL A N 1
ATOM 1001 C CA . VAL A 1 135 ? 2.095 8.614 -7.782 1.00 89.62 135 VAL A CA 1
ATOM 1002 C C . VAL A 1 135 ? 3.217 7.826 -8.465 1.00 89.62 135 VAL A C 1
ATOM 1004 O O . VAL A 1 135 ? 3.770 8.302 -9.453 1.00 89.62 135 VAL A O 1
ATOM 1007 N N . ALA A 1 136 ? 3.564 6.635 -7.968 1.00 90.88 136 ALA A N 1
ATOM 1008 C CA . ALA A 1 136 ? 4.573 5.791 -8.605 1.00 90.88 136 ALA A CA 1
ATOM 1009 C C . ALA A 1 136 ? 4.131 5.355 -10.011 1.00 90.88 136 ALA A C 1
ATOM 1011 O O . ALA A 1 136 ? 4.914 5.464 -10.948 1.00 90.88 136 ALA A O 1
ATOM 1012 N N . VAL A 1 137 ? 2.868 4.948 -10.168 1.00 90.25 137 VAL A N 1
ATOM 1013 C CA . VAL A 1 137 ? 2.290 4.547 -11.462 1.00 90.25 137 VAL A CA 1
ATOM 1014 C C . VAL A 1 137 ? 2.238 5.722 -12.435 1.00 90.25 137 VAL A C 1
ATOM 1016 O O . VAL A 1 137 ? 2.659 5.580 -13.579 1.00 90.25 137 VAL A O 1
ATOM 1019 N N . ASP A 1 138 ? 1.790 6.896 -11.980 1.00 90.38 138 ASP A N 1
ATOM 1020 C CA . ASP A 1 138 ? 1.759 8.109 -12.807 1.00 90.38 138 ASP A CA 1
ATOM 1021 C C . ASP A 1 138 ? 3.175 8.527 -13.245 1.00 90.38 138 ASP A C 1
ATOM 1023 O O . ASP A 1 138 ? 3.384 8.930 -14.389 1.00 90.38 138 ASP A O 1
ATOM 1027 N N . SER A 1 139 ? 4.166 8.394 -12.355 1.00 91.56 139 SER A N 1
ATOM 1028 C CA . SER A 1 139 ? 5.577 8.643 -12.677 1.00 91.56 139 SER A CA 1
ATOM 1029 C C . SER A 1 139 ? 6.108 7.649 -13.709 1.00 91.56 139 SER A C 1
ATOM 1031 O O . SER A 1 139 ? 6.819 8.062 -14.619 1.00 91.56 139 SER A O 1
ATOM 1033 N N . THR A 1 140 ? 5.766 6.361 -13.591 1.00 91.12 140 THR A N 1
ATOM 1034 C CA . THR A 1 140 ? 6.149 5.336 -14.571 1.00 91.12 140 THR A CA 1
ATOM 1035 C C . THR A 1 140 ? 5.526 5.619 -15.935 1.00 91.12 140 THR A C 1
ATOM 1037 O O . THR A 1 140 ? 6.254 5.646 -16.917 1.00 91.12 140 THR A O 1
ATOM 1040 N N . LEU A 1 141 ? 4.234 5.957 -15.997 1.00 91.31 141 LEU A N 1
ATOM 1041 C CA . LEU A 1 141 ? 3.567 6.353 -17.244 1.00 91.31 141 LEU A CA 1
ATOM 1042 C C . LEU A 1 141 ? 4.237 7.563 -17.911 1.00 91.31 141 LEU A C 1
ATOM 1044 O O . LEU A 1 141 ? 4.431 7.576 -19.125 1.00 91.31 141 LEU A O 1
ATOM 1048 N N . ALA A 1 142 ? 4.607 8.578 -17.126 1.00 92.50 142 ALA A N 1
ATOM 1049 C CA . ALA A 1 142 ? 5.323 9.742 -17.642 1.00 92.50 142 ALA A CA 1
ATOM 1050 C C . ALA A 1 142 ? 6.716 9.371 -18.178 1.00 92.50 142 ALA A C 1
ATOM 1052 O O . ALA A 1 142 ? 7.150 9.909 -19.198 1.00 92.50 142 ALA A O 1
ATOM 1053 N N . MET A 1 143 ? 7.407 8.445 -17.507 1.00 90.56 143 MET A N 1
ATOM 1054 C CA . MET A 1 143 ? 8.697 7.941 -17.965 1.00 90.56 143 MET A CA 1
ATOM 1055 C C . MET A 1 143 ? 8.559 7.118 -19.246 1.00 90.56 143 MET A C 1
ATOM 1057 O O . MET A 1 143 ? 9.359 7.290 -20.159 1.00 90.56 143 MET A O 1
ATOM 1061 N N . ASP A 1 144 ? 7.526 6.288 -19.361 1.00 90.75 144 ASP A N 1
ATOM 1062 C CA . ASP A 1 144 ? 7.278 5.483 -20.555 1.00 90.75 144 ASP A CA 1
ATOM 1063 C C . ASP A 1 144 ? 6.910 6.358 -21.765 1.00 90.75 144 ASP A C 1
ATOM 1065 O O . ASP A 1 144 ? 7.371 6.091 -22.874 1.00 90.75 144 ASP A O 1
ATOM 1069 N N . ASP A 1 145 ? 6.158 7.451 -21.573 1.00 92.62 145 ASP A N 1
ATOM 1070 C CA . ASP A 1 145 ? 5.914 8.445 -22.633 1.00 92.62 145 ASP A CA 1
ATOM 1071 C C . ASP A 1 145 ? 7.221 9.117 -23.084 1.00 92.62 145 ASP A C 1
ATOM 1073 O O . ASP A 1 145 ? 7.465 9.283 -24.282 1.00 92.62 145 ASP A O 1
ATOM 1077 N N . TYR A 1 146 ? 8.105 9.457 -22.141 1.00 90.81 146 TYR A N 1
ATOM 1078 C CA . TYR A 1 146 ? 9.434 9.976 -22.463 1.00 90.81 146 TYR A CA 1
ATOM 1079 C C . TYR A 1 146 ? 10.271 8.952 -23.244 1.00 90.81 146 TYR A C 1
ATOM 1081 O O . TYR A 1 146 ? 10.815 9.288 -24.297 1.00 90.81 146 TYR A O 1
ATOM 1089 N N . VAL A 1 147 ? 10.310 7.696 -22.785 1.00 88.62 147 VAL A N 1
ATOM 1090 C CA . VAL A 1 147 ? 10.991 6.586 -23.469 1.00 88.62 147 VAL A CA 1
ATOM 1091 C C . VAL A 1 147 ? 10.463 6.456 -24.896 1.00 88.62 147 VAL A C 1
ATOM 1093 O O . VAL A 1 147 ? 11.251 6.444 -25.840 1.00 88.62 147 VAL A O 1
ATOM 1096 N N . LEU A 1 148 ? 9.140 6.425 -25.081 1.00 91.00 148 LEU A N 1
ATOM 1097 C CA . LEU A 1 148 ? 8.511 6.300 -26.393 1.00 91.00 148 LEU A CA 1
ATOM 1098 C C . LEU A 1 148 ? 8.921 7.435 -27.336 1.00 91.00 148 LEU A C 1
ATOM 1100 O O . LEU A 1 148 ? 9.317 7.171 -28.472 1.00 91.00 148 LEU A O 1
ATOM 1104 N N . ARG A 1 149 ? 8.881 8.688 -26.871 1.00 90.44 149 ARG A N 1
ATOM 1105 C CA . ARG A 1 149 ? 9.300 9.851 -27.672 1.00 90.44 149 ARG A CA 1
ATOM 1106 C C . ARG A 1 149 ? 10.767 9.765 -28.076 1.00 90.44 149 ARG A C 1
ATOM 1108 O O . ARG A 1 149 ? 11.097 10.084 -29.219 1.00 90.44 149 ARG A O 1
ATOM 1115 N N . THR A 1 150 ? 11.640 9.316 -27.176 1.00 88.25 150 THR A N 1
ATOM 1116 C CA . THR A 1 150 ? 13.063 9.137 -27.486 1.00 88.25 150 THR A CA 1
ATOM 1117 C C . THR A 1 150 ? 13.272 8.035 -28.523 1.00 88.25 150 THR A C 1
ATOM 1119 O O . THR A 1 150 ? 13.995 8.248 -29.496 1.00 88.25 150 THR A O 1
ATOM 1122 N N . LEU A 1 151 ? 12.571 6.902 -28.404 1.00 85.62 151 LEU A N 1
ATOM 1123 C CA . LEU A 1 151 ? 12.611 5.830 -29.407 1.00 85.62 151 LEU A CA 1
ATOM 1124 C C . LEU A 1 151 ? 12.118 6.305 -30.783 1.00 85.62 151 LEU A C 1
ATOM 1126 O O . LEU A 1 151 ? 12.708 5.963 -31.808 1.00 85.62 151 LEU A O 1
ATOM 1130 N N . GLU A 1 152 ? 11.064 7.121 -30.827 1.00 87.88 152 GLU A N 1
ATOM 1131 C CA . GLU A 1 152 ? 10.564 7.692 -32.079 1.00 87.88 152 GLU A CA 1
ATOM 1132 C C . GLU A 1 152 ? 11.554 8.671 -32.721 1.00 87.88 152 GLU A C 1
ATOM 1134 O O . GLU A 1 152 ? 11.647 8.731 -33.949 1.00 87.88 152 GLU A O 1
ATOM 1139 N N . ASN A 1 153 ? 12.299 9.430 -31.915 1.00 86.62 153 ASN A N 1
ATOM 1140 C CA . ASN A 1 153 ? 13.342 10.327 -32.409 1.00 86.62 153 ASN A CA 1
ATOM 1141 C C . ASN A 1 153 ? 14.522 9.537 -32.984 1.00 86.62 153 ASN A C 1
ATOM 1143 O O . ASN A 1 153 ? 14.908 9.791 -34.124 1.00 86.62 153 ASN A O 1
ATOM 1147 N N . ILE A 1 154 ? 14.985 8.503 -32.271 1.00 82.44 154 ILE A N 1
ATOM 1148 C CA . ILE A 1 154 ? 16.007 7.561 -32.757 1.00 82.44 154 ILE A CA 1
ATOM 1149 C C . ILE A 1 154 ? 15.577 6.945 -34.099 1.00 82.44 154 ILE A C 1
ATOM 1151 O O . ILE A 1 154 ? 16.359 6.897 -35.051 1.00 82.44 154 ILE A O 1
ATOM 1155 N N . ASN A 1 155 ? 14.314 6.520 -34.213 1.00 83.19 155 ASN A N 1
ATOM 1156 C CA . ASN A 1 155 ? 13.782 5.940 -35.445 1.00 83.19 155 ASN A CA 1
ATOM 1157 C C . ASN A 1 155 ? 13.694 6.958 -36.602 1.00 83.19 155 ASN A C 1
ATOM 1159 O O . ASN A 1 155 ? 13.971 6.632 -37.753 1.00 83.19 155 ASN A O 1
ATOM 1163 N N . ARG A 1 156 ? 13.331 8.216 -36.328 1.00 82.19 156 ARG A N 1
ATOM 1164 C CA . ARG A 1 156 ? 13.318 9.278 -37.353 1.00 82.19 156 ARG A CA 1
ATOM 1165 C C . ARG A 1 156 ? 14.726 9.598 -37.862 1.00 82.19 156 ARG A C 1
ATOM 1167 O O . ARG A 1 156 ? 14.905 9.802 -39.063 1.00 82.19 156 ARG A O 1
ATOM 1174 N N . GLU A 1 157 ? 15.713 9.621 -36.971 1.00 75.94 157 GLU A N 1
ATOM 1175 C CA . GLU A 1 157 ? 17.117 9.881 -37.301 1.00 75.94 157 GLU A CA 1
ATOM 1176 C C . GLU A 1 157 ? 17.763 8.737 -38.092 1.00 75.94 157 GLU A C 1
ATOM 1178 O O . GLU A 1 157 ? 18.535 8.987 -39.019 1.00 75.94 157 GLU A O 1
ATOM 1183 N N . SER A 1 158 ? 17.419 7.478 -37.802 1.00 68.44 158 SER A N 1
ATOM 1184 C CA . SER A 1 158 ? 17.904 6.334 -38.587 1.00 68.44 158 SER A CA 1
ATOM 1185 C C . SER A 1 158 ? 17.370 6.365 -40.029 1.00 68.44 158 SER A C 1
ATOM 1187 O O . SER A 1 158 ? 18.132 6.162 -40.980 1.00 68.44 158 SER A O 1
ATOM 1189 N N . ILE A 1 159 ? 16.088 6.708 -40.211 1.00 64.31 159 ILE A N 1
ATOM 1190 C CA . ILE A 1 159 ? 15.442 6.831 -41.526 1.00 64.31 159 ILE A CA 1
ATOM 1191 C C . ILE A 1 159 ? 16.035 7.999 -42.329 1.00 64.31 159 ILE A C 1
ATOM 1193 O O . ILE A 1 159 ? 16.339 7.836 -43.512 1.00 64.31 159 ILE A O 1
ATOM 1197 N N . SER A 1 160 ? 16.246 9.166 -41.710 1.00 61.25 160 SER A N 1
ATOM 1198 C CA . SER A 1 160 ? 16.817 10.337 -42.397 1.00 61.25 160 SER A CA 1
ATOM 1199 C C . SER A 1 160 ? 18.281 10.123 -42.806 1.00 61.25 160 SER A C 1
ATOM 1201 O O . SER A 1 160 ? 18.685 10.538 -43.895 1.00 61.25 160 SER A O 1
ATOM 1203 N N . SER A 1 161 ? 19.049 9.391 -41.994 1.00 56.72 161 SER A N 1
ATOM 1204 C CA . SER A 1 161 ? 20.430 8.981 -42.286 1.00 56.72 161 SER A CA 1
ATOM 1205 C C . SER A 1 161 ? 20.519 7.962 -43.433 1.00 56.72 161 SER A C 1
ATOM 1207 O O . SER A 1 161 ? 21.482 7.969 -44.205 1.00 56.72 161 SER A O 1
ATOM 1209 N N . GLY A 1 162 ? 19.508 7.096 -43.574 1.00 49.75 162 GLY A N 1
ATOM 1210 C CA . GLY A 1 162 ? 19.369 6.146 -44.684 1.00 49.75 162 GLY A CA 1
ATOM 1211 C C . GLY A 1 162 ? 18.880 6.786 -45.990 1.00 49.75 162 GLY A C 1
ATOM 1212 O O . GLY A 1 162 ? 19.270 6.349 -47.072 1.00 49.75 162 GLY A O 1
ATOM 1213 N N . ALA A 1 163 ? 18.096 7.866 -45.901 1.00 46.25 163 ALA A N 1
ATOM 1214 C CA . ALA A 1 163 ? 17.513 8.574 -47.043 1.00 46.25 163 ALA A CA 1
ATOM 1215 C C . ALA A 1 163 ? 18.514 9.421 -47.855 1.00 46.25 163 ALA A C 1
ATOM 1217 O O . ALA A 1 163 ? 18.176 9.902 -48.940 1.00 46.25 163 ALA A O 1
ATOM 1218 N N . ILE A 1 164 ? 19.769 9.564 -47.407 1.00 47.56 164 ILE A N 1
ATOM 1219 C CA . ILE A 1 164 ? 20.845 10.159 -48.214 1.00 47.56 164 ILE A CA 1
ATOM 1220 C C . ILE A 1 164 ? 21.337 9.126 -49.243 1.00 47.56 164 ILE A C 1
ATOM 1222 O O . ILE A 1 164 ? 22.427 8.571 -49.128 1.00 47.56 164 ILE A O 1
ATOM 1226 N N . GLY A 1 165 ? 20.497 8.834 -50.235 1.00 42.66 165 GLY A N 1
ATOM 1227 C CA . GLY A 1 165 ? 20.828 8.164 -51.490 1.00 42.66 165 GLY A CA 1
ATOM 1228 C C . GLY A 1 165 ? 21.297 6.709 -51.393 1.00 42.66 165 GLY A C 1
ATOM 1229 O O . GLY A 1 165 ? 22.495 6.437 -51.291 1.00 42.66 165 GLY A O 1
ATOM 1230 N N . GLU A 1 166 ? 20.393 5.775 -51.685 1.00 42.81 166 GLU A N 1
ATOM 1231 C CA . GLU A 1 166 ? 20.674 4.586 -52.517 1.00 42.81 166 GLU A CA 1
ATOM 1232 C C . GLU A 1 166 ? 21.054 4.999 -53.958 1.00 42.81 166 GLU A C 1
ATOM 1234 O O . GLU A 1 166 ? 20.611 4.442 -54.956 1.00 42.81 166 GLU A O 1
ATOM 1239 N N . SER A 1 167 ? 21.874 6.038 -54.098 1.00 46.75 167 SER A N 1
ATOM 1240 C CA . SER A 1 167 ? 22.441 6.404 -55.380 1.00 46.75 167 SER A CA 1
ATOM 1241 C C . SER A 1 167 ? 23.672 5.530 -55.568 1.00 46.75 167 SER A C 1
ATOM 1243 O O . SER A 1 167 ? 24.527 5.460 -54.679 1.00 46.75 167 SER A O 1
ATOM 1245 N N . ALA A 1 168 ? 23.766 4.868 -56.722 1.00 51.84 168 ALA A N 1
ATOM 1246 C CA . ALA A 1 168 ? 24.814 3.926 -57.133 1.00 51.84 168 ALA A CA 1
ATOM 1247 C C . ALA A 1 168 ? 26.268 4.465 -57.051 1.00 51.84 168 ALA A C 1
ATOM 1249 O O . ALA A 1 168 ? 27.211 3.789 -57.450 1.00 51.84 168 ALA A O 1
ATOM 1250 N N . LEU A 1 169 ? 26.463 5.668 -56.508 1.00 48.91 169 LEU A N 1
ATOM 1251 C CA . LEU A 1 169 ? 27.725 6.371 -56.314 1.00 48.91 169 LEU A CA 1
ATOM 1252 C C . LEU A 1 169 ? 28.417 6.058 -54.969 1.00 48.91 169 LEU A C 1
ATOM 1254 O O . LEU A 1 169 ? 29.613 6.310 -54.841 1.00 48.91 169 LEU A O 1
ATOM 1258 N N . LYS A 1 170 ? 27.737 5.445 -53.981 1.00 47.56 170 LYS A N 1
ATOM 1259 C CA . LYS A 1 170 ? 28.375 5.011 -52.709 1.00 47.56 170 LYS A CA 1
ATOM 1260 C C . LYS A 1 170 ? 29.367 3.844 -52.870 1.00 47.56 170 LYS A C 1
ATOM 1262 O O . LYS A 1 170 ? 30.134 3.548 -51.951 1.00 47.56 170 LYS A O 1
ATOM 1267 N N . SER A 1 171 ? 29.387 3.182 -54.030 1.00 51.44 171 SER A N 1
ATOM 1268 C CA . SER A 1 171 ? 30.387 2.152 -54.347 1.00 51.44 171 SER A CA 1
ATOM 1269 C C . SER A 1 171 ? 31.735 2.740 -54.782 1.00 51.44 171 SER A C 1
ATOM 1271 O O . SER A 1 171 ? 32.735 2.030 -54.717 1.00 51.44 171 SER A O 1
ATOM 1273 N N . LEU A 1 172 ? 31.782 4.024 -55.165 1.00 51.34 172 LEU A N 1
ATOM 1274 C CA . LEU A 1 172 ? 32.944 4.632 -55.820 1.00 51.34 172 LEU A CA 1
ATOM 1275 C C . LEU A 1 172 ? 33.779 5.549 -54.912 1.00 51.34 172 LEU A C 1
ATOM 1277 O O . LEU A 1 172 ? 34.906 5.875 -55.271 1.00 51.34 172 LEU A O 1
ATOM 1281 N N . VAL A 1 173 ? 33.282 5.933 -53.728 1.00 51.47 173 VAL A N 1
ATOM 1282 C CA . VAL A 1 173 ? 34.022 6.789 -52.780 1.00 51.47 173 VAL A CA 1
ATOM 1283 C C . VAL A 1 173 ? 34.035 6.150 -51.381 1.00 51.47 173 VAL A C 1
ATOM 1285 O O . VAL A 1 173 ? 33.046 6.260 -50.652 1.00 51.47 173 VAL A O 1
ATOM 1288 N N . PRO A 1 174 ? 35.136 5.485 -50.970 1.00 49.41 174 PRO A N 1
ATOM 1289 C CA . PRO A 1 174 ? 35.264 4.862 -49.646 1.00 49.41 174 PRO A CA 1
ATOM 1290 C C . PRO A 1 174 ? 35.095 5.867 -48.495 1.00 49.41 174 PRO A C 1
ATOM 1292 O O . PRO A 1 174 ? 34.577 5.518 -47.438 1.00 49.41 174 PRO A O 1
ATOM 1295 N N . SER A 1 175 ? 35.460 7.128 -48.735 1.00 52.25 175 SER A N 1
ATOM 1296 C CA . SER A 1 175 ? 35.440 8.241 -47.779 1.00 52.25 175 SER A CA 1
ATOM 1297 C C . SER A 1 175 ? 34.037 8.685 -47.346 1.00 52.25 175 SER A C 1
ATOM 1299 O O . SER A 1 175 ? 33.914 9.416 -46.373 1.00 52.25 175 SER A O 1
ATOM 1301 N N . LEU A 1 176 ? 32.976 8.258 -48.044 1.00 46.12 176 LEU A N 1
ATOM 1302 C CA . LEU A 1 176 ? 31.583 8.575 -47.691 1.00 46.12 176 LEU A CA 1
ATOM 1303 C C . LEU A 1 176 ? 30.898 7.464 -46.878 1.00 46.12 176 LEU A C 1
ATOM 1305 O O . LEU A 1 176 ? 29.724 7.583 -46.532 1.00 46.12 176 LEU A O 1
ATOM 1309 N N . ARG A 1 177 ? 31.615 6.380 -46.545 1.00 48.34 177 ARG A N 1
ATOM 1310 C CA . ARG A 1 177 ? 31.103 5.279 -45.708 1.00 48.34 177 ARG A CA 1
ATOM 1311 C C . ARG A 1 177 ? 31.166 5.570 -44.198 1.00 48.34 177 ARG A C 1
ATOM 1313 O O . ARG A 1 177 ? 30.889 4.675 -43.408 1.00 48.34 177 ARG A O 1
ATOM 1320 N N . SER A 1 178 ? 31.534 6.784 -43.777 1.00 46.47 178 SER A N 1
ATOM 1321 C CA . SER A 1 178 ? 32.000 7.045 -42.405 1.00 46.47 178 SER A CA 1
ATOM 1322 C C . SER A 1 178 ? 30.959 7.514 -41.381 1.00 46.47 178 SER A C 1
ATOM 1324 O O . SER A 1 178 ? 31.330 7.671 -40.225 1.00 46.47 178 SER A O 1
ATOM 1326 N N . ASN A 1 179 ? 29.683 7.718 -41.727 1.00 49.56 179 ASN A N 1
ATOM 1327 C CA . ASN A 1 179 ? 28.723 8.292 -40.761 1.00 49.56 179 ASN A CA 1
ATOM 1328 C C . ASN A 1 179 ? 27.739 7.283 -40.146 1.00 49.56 179 ASN A C 1
ATOM 1330 O O . ASN A 1 179 ? 27.156 7.573 -39.109 1.00 49.56 179 ASN A O 1
ATOM 1334 N N . SER A 1 180 ? 27.559 6.087 -40.714 1.00 53.25 180 SER A N 1
ATOM 1335 C CA . SER A 1 180 ? 26.553 5.136 -40.208 1.00 53.25 180 SER A CA 1
ATOM 1336 C C . SER A 1 180 ? 26.983 4.387 -38.942 1.00 53.25 180 SER A C 1
ATOM 1338 O O . SER A 1 180 ? 26.132 3.996 -38.152 1.00 53.25 180 SER A O 1
ATOM 1340 N N . ALA A 1 181 ? 28.288 4.173 -38.736 1.00 55.41 181 ALA A N 1
ATOM 1341 C CA . ALA A 1 181 ? 28.797 3.462 -37.560 1.00 55.41 181 ALA A CA 1
ATOM 1342 C C . ALA A 1 181 ? 28.764 4.329 -36.290 1.00 55.41 181 ALA A C 1
ATOM 1344 O O . ALA A 1 181 ? 28.410 3.828 -35.229 1.00 55.41 181 ALA A O 1
ATOM 1345 N N . TRP A 1 182 ? 29.076 5.626 -36.410 1.00 51.69 182 TRP A N 1
ATOM 1346 C CA . TRP A 1 182 ? 29.012 6.568 -35.287 1.00 51.69 182 TRP A CA 1
ATOM 1347 C C . TRP A 1 182 ? 27.563 6.839 -34.857 1.00 51.69 182 TRP A C 1
ATOM 1349 O O . TRP A 1 182 ? 27.249 6.736 -33.677 1.00 51.69 182 TRP A O 1
ATOM 1359 N N . VAL A 1 183 ? 26.656 7.069 -35.814 1.00 57.75 183 VAL A N 1
ATOM 1360 C CA . VAL A 1 183 ? 25.220 7.257 -35.531 1.00 57.75 183 VAL A CA 1
ATOM 1361 C C . VAL A 1 183 ? 24.616 6.020 -34.853 1.00 57.75 183 VAL A C 1
ATOM 1363 O O . VAL A 1 183 ? 23.844 6.147 -33.909 1.00 57.75 183 VAL A O 1
ATOM 1366 N N . ALA A 1 184 ? 25.012 4.810 -35.263 1.00 64.81 184 ALA A N 1
ATOM 1367 C CA . ALA A 1 184 ? 24.551 3.580 -34.617 1.00 64.81 184 ALA A CA 1
ATOM 1368 C C . ALA A 1 184 ? 25.056 3.422 -33.169 1.00 64.81 184 ALA A C 1
ATOM 1370 O O . ALA A 1 184 ? 24.374 2.799 -32.359 1.00 64.81 184 ALA A O 1
ATOM 1371 N N . GLU A 1 185 ? 26.234 3.953 -32.834 1.00 68.38 185 GLU A N 1
ATOM 1372 C CA . GLU A 1 185 ? 26.771 3.907 -31.468 1.00 68.38 185 GLU A CA 1
ATOM 1373 C C . GLU A 1 185 ? 26.114 4.957 -30.563 1.00 68.38 185 GLU A C 1
ATOM 1375 O O . GLU A 1 185 ? 25.737 4.651 -29.433 1.00 68.38 185 GLU A O 1
ATOM 1380 N N . GLU A 1 186 ? 25.879 6.164 -31.081 1.00 71.00 186 GLU A N 1
ATOM 1381 C CA . GLU A 1 186 ? 25.149 7.226 -30.379 1.00 71.00 186 GLU A CA 1
ATOM 1382 C C . GLU A 1 186 ? 23.711 6.798 -30.040 1.00 71.00 186 GLU A C 1
ATOM 1384 O O . GLU A 1 186 ? 23.274 6.930 -28.897 1.00 71.00 186 GLU A O 1
ATOM 1389 N N . GLN A 1 187 ? 23.006 6.172 -30.989 1.00 71.00 187 GLN A N 1
ATOM 1390 C CA . GLN A 1 187 ? 21.654 5.641 -30.775 1.00 71.00 187 GLN A CA 1
ATOM 1391 C C . GLN A 1 187 ? 21.612 4.533 -29.713 1.00 71.00 187 GLN A C 1
ATOM 1393 O O . GLN A 1 187 ? 20.682 4.483 -28.907 1.00 71.00 187 GLN A O 1
ATOM 1398 N N . LYS A 1 188 ? 22.620 3.652 -29.672 1.00 72.38 188 LYS A N 1
ATOM 1399 C CA . LYS A 1 188 ? 22.736 2.629 -28.619 1.00 72.38 188 LYS A CA 1
ATOM 1400 C C . LYS A 1 188 ? 22.997 3.248 -27.255 1.00 72.38 188 LYS A C 1
ATOM 1402 O O . LYS A 1 188 ? 22.425 2.792 -26.267 1.00 72.38 188 LYS A O 1
ATOM 1407 N N . GLN A 1 189 ? 23.849 4.270 -27.198 1.00 78.94 189 GLN A N 1
ATOM 1408 C CA . GLN A 1 189 ? 24.152 4.965 -25.955 1.00 78.94 189 GLN A CA 1
ATOM 1409 C C . GLN A 1 189 ? 22.917 5.682 -25.409 1.00 78.94 189 GLN A C 1
ATOM 1411 O O . GLN A 1 189 ? 22.656 5.612 -24.210 1.00 78.94 189 GLN A O 1
ATOM 1416 N N . GLU A 1 190 ? 22.135 6.321 -26.276 1.00 80.31 190 GLU A N 1
ATOM 1417 C CA . GLU A 1 190 ? 20.896 6.982 -25.873 1.00 80.31 190 GLU A CA 1
ATOM 1418 C C . GLU A 1 190 ? 19.841 5.978 -25.398 1.00 80.31 190 GLU A C 1
ATOM 1420 O O . GLU A 1 190 ? 19.226 6.168 -24.349 1.00 80.31 190 GLU A O 1
ATOM 1425 N N . LEU A 1 191 ? 19.706 4.844 -26.091 1.00 77.75 191 LEU A N 1
ATOM 1426 C CA . LEU A 1 191 ? 18.834 3.751 -25.664 1.00 77.75 191 LEU A CA 1
ATOM 1427 C C . LEU A 1 191 ? 19.230 3.213 -24.279 1.00 77.75 191 LEU A C 1
ATOM 1429 O O . LEU A 1 191 ? 18.367 2.964 -23.437 1.00 77.75 191 LEU A O 1
ATOM 1433 N N . ALA A 1 192 ? 20.534 3.050 -24.034 1.00 80.50 192 ALA A N 1
ATOM 1434 C CA . ALA A 1 192 ? 21.064 2.605 -22.747 1.00 80.50 192 ALA A CA 1
ATOM 1435 C C . ALA A 1 192 ? 20.804 3.621 -21.630 1.00 80.50 192 ALA A C 1
ATOM 1437 O O . ALA A 1 192 ? 20.419 3.219 -20.534 1.00 80.50 192 ALA A O 1
ATOM 1438 N N . ARG A 1 193 ? 20.948 4.924 -21.908 1.00 84.62 193 ARG A N 1
ATOM 1439 C CA . ARG A 1 193 ? 20.617 5.986 -20.946 1.00 84.62 193 ARG A CA 1
ATOM 1440 C C . ARG A 1 193 ? 19.148 5.958 -20.555 1.00 84.62 193 ARG A C 1
ATOM 1442 O O . ARG A 1 193 ? 18.842 5.893 -19.372 1.00 84.62 193 ARG A O 1
ATOM 1449 N N . VAL A 1 194 ? 18.252 5.942 -21.539 1.00 84.25 194 VAL A N 1
ATOM 1450 C CA . VAL A 1 194 ? 16.803 5.931 -21.299 1.00 84.25 194 VAL A CA 1
ATOM 1451 C C . VAL A 1 194 ? 16.381 4.702 -20.493 1.00 84.25 194 VAL A C 1
ATOM 1453 O O . VAL A 1 194 ? 15.570 4.812 -19.573 1.00 84.25 194 VAL A O 1
ATOM 1456 N N . PHE A 1 195 ? 16.950 3.535 -20.806 1.00 84.56 195 PHE A N 1
ATOM 1457 C CA . PHE A 1 195 ? 16.720 2.316 -20.039 1.00 84.56 195 PHE A CA 1
ATOM 1458 C C . PHE A 1 195 ? 17.197 2.443 -18.584 1.00 84.56 195 PHE A C 1
ATOM 1460 O O . PHE A 1 195 ? 16.461 2.071 -17.666 1.00 84.56 195 PHE A O 1
ATOM 1467 N N . GLU A 1 196 ? 18.414 2.947 -18.365 1.00 85.81 196 GLU A N 1
ATOM 1468 C CA . GLU A 1 196 ? 18.992 3.089 -17.025 1.00 85.81 196 GLU A CA 1
ATOM 1469 C C . GLU A 1 196 ? 18.199 4.099 -16.191 1.00 85.81 196 GLU A C 1
ATOM 1471 O O . GLU A 1 196 ? 17.840 3.805 -15.051 1.00 85.81 196 GLU A O 1
ATOM 1476 N N . ASP A 1 197 ? 17.834 5.241 -16.775 1.00 87.12 197 ASP A N 1
ATOM 1477 C CA . ASP A 1 197 ? 17.024 6.264 -16.116 1.00 87.12 197 ASP A CA 1
ATOM 1478 C C . ASP A 1 197 ? 15.654 5.706 -15.704 1.00 87.12 197 ASP A C 1
ATOM 1480 O O . ASP A 1 197 ? 15.207 5.907 -14.568 1.00 87.12 197 ASP A O 1
ATOM 1484 N N . ALA A 1 198 ? 14.997 4.954 -16.596 1.00 87.38 198 ALA A N 1
ATOM 1485 C CA . ALA A 1 198 ? 13.688 4.367 -16.321 1.00 87.38 198 ALA A CA 1
ATOM 1486 C C . ALA A 1 198 ? 13.779 3.291 -15.230 1.00 87.38 198 ALA A C 1
ATOM 1488 O O . ALA A 1 198 ? 12.963 3.261 -14.304 1.00 87.38 198 ALA A O 1
ATOM 1489 N N . SER A 1 199 ? 14.815 2.453 -15.292 1.00 87.50 199 SER A N 1
ATOM 1490 C CA . SER A 1 199 ? 15.083 1.402 -14.308 1.00 87.50 199 SER A CA 1
ATOM 1491 C C . SER A 1 199 ? 15.406 1.981 -12.929 1.00 87.50 199 SER A C 1
ATOM 1493 O O . SER A 1 199 ? 14.854 1.534 -11.920 1.00 87.50 199 SER A O 1
ATOM 1495 N N . MET A 1 200 ? 16.251 3.013 -12.867 1.00 89.44 200 MET A N 1
ATOM 1496 C CA . MET A 1 200 ? 16.635 3.684 -11.625 1.00 89.44 200 MET A CA 1
ATOM 1497 C C . MET A 1 200 ? 15.442 4.385 -10.975 1.00 89.44 200 MET A C 1
ATOM 1499 O O . MET A 1 200 ? 15.235 4.268 -9.763 1.00 89.44 200 MET A O 1
ATOM 1503 N N . GLN A 1 201 ? 14.626 5.080 -11.771 1.00 90.19 201 GLN A N 1
ATOM 1504 C CA . GLN A 1 201 ? 13.428 5.742 -11.267 1.00 90.19 201 GLN A CA 1
ATOM 1505 C C . GLN A 1 201 ? 12.424 4.726 -10.712 1.00 90.19 201 GLN A C 1
ATOM 1507 O O . GLN A 1 201 ? 11.913 4.905 -9.602 1.00 90.19 201 GLN A O 1
ATOM 1512 N N . LEU A 1 202 ? 12.175 3.640 -11.447 1.00 89.25 202 LEU A N 1
ATOM 1513 C CA . LEU A 1 202 ? 11.291 2.567 -11.008 1.00 89.25 202 LEU A CA 1
ATOM 1514 C C . LEU A 1 202 ? 11.787 1.929 -9.703 1.00 89.25 202 LEU A C 1
ATOM 1516 O O . LEU A 1 202 ? 11.014 1.786 -8.753 1.00 89.25 202 LEU A O 1
ATOM 1520 N N . LYS A 1 203 ? 13.085 1.623 -9.612 1.00 91.25 203 LYS A N 1
ATOM 1521 C CA . LYS A 1 203 ? 13.694 1.077 -8.394 1.00 91.25 203 LYS A CA 1
ATOM 1522 C C . LYS A 1 203 ? 13.517 2.012 -7.196 1.00 91.25 203 LYS A C 1
ATOM 1524 O O . LYS A 1 203 ? 13.078 1.574 -6.133 1.00 91.25 203 LYS A O 1
ATOM 1529 N N . ALA A 1 204 ? 13.776 3.307 -7.375 1.00 92.94 204 ALA A N 1
ATOM 1530 C CA . ALA A 1 204 ? 13.602 4.297 -6.316 1.00 92.94 204 ALA A CA 1
ATOM 1531 C C . ALA A 1 204 ? 12.146 4.368 -5.816 1.00 92.94 204 ALA A C 1
ATOM 1533 O O . ALA A 1 204 ? 11.902 4.581 -4.624 1.00 92.94 204 ALA A O 1
ATOM 1534 N N . TRP A 1 205 ? 11.162 4.188 -6.702 1.00 92.12 205 TRP A N 1
ATOM 1535 C CA . TRP A 1 205 ? 9.756 4.098 -6.308 1.00 92.12 205 TRP A CA 1
ATOM 1536 C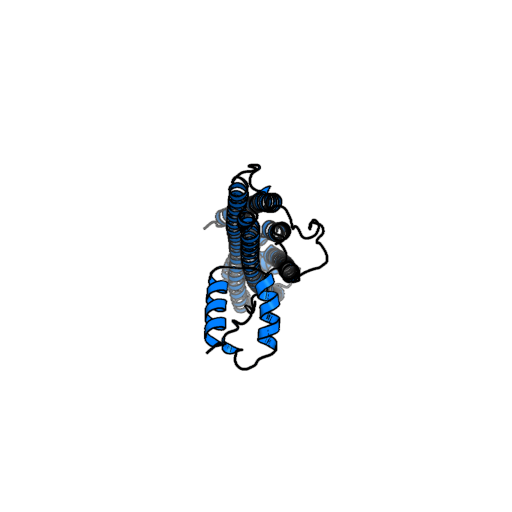 C . TRP A 1 205 ? 9.441 2.813 -5.550 1.00 92.12 205 TRP A C 1
ATOM 1538 O O . TRP A 1 205 ? 8.808 2.881 -4.494 1.00 92.12 205 TRP A O 1
ATOM 1548 N N . VAL A 1 206 ? 9.921 1.666 -6.031 1.00 92.31 206 VAL A N 1
ATOM 1549 C CA . VAL A 1 206 ? 9.747 0.370 -5.364 1.00 92.31 206 VAL A CA 1
ATOM 1550 C C . VAL A 1 206 ? 10.275 0.417 -3.927 1.00 92.31 206 VAL A C 1
ATOM 1552 O O . VAL A 1 206 ? 9.548 0.074 -2.994 1.00 92.31 206 VAL A O 1
ATOM 1555 N N . GLU A 1 207 ? 11.486 0.930 -3.711 1.00 94.62 207 GLU A N 1
ATOM 1556 C CA . GLU A 1 207 ? 12.082 1.059 -2.374 1.00 94.62 207 GLU A CA 1
ATOM 1557 C C . GLU A 1 207 ? 11.256 1.966 -1.447 1.00 94.62 207 GLU A C 1
ATOM 1559 O O . GLU A 1 207 ? 10.984 1.619 -0.290 1.00 94.62 207 GLU A O 1
ATOM 1564 N N . LYS A 1 208 ? 10.786 3.113 -1.958 1.00 93.94 208 LYS A N 1
ATOM 1565 C CA . LYS A 1 208 ? 9.917 4.035 -1.205 1.00 93.94 208 LYS A CA 1
ATOM 1566 C C . LYS A 1 208 ? 8.587 3.389 -0.816 1.00 93.94 208 LYS A C 1
ATOM 1568 O O . LYS A 1 208 ? 8.084 3.660 0.279 1.00 93.94 208 LYS A O 1
ATOM 1573 N N . LEU A 1 209 ? 8.005 2.579 -1.699 1.00 92.69 209 LEU A N 1
ATOM 1574 C CA . LEU A 1 209 ? 6.749 1.876 -1.446 1.00 92.69 209 LEU A CA 1
ATOM 1575 C C . LEU A 1 209 ? 6.930 0.752 -0.422 1.00 92.69 209 LEU A C 1
ATOM 1577 O O . LEU A 1 209 ? 6.106 0.635 0.484 1.00 92.69 209 LEU A O 1
ATOM 1581 N N . ILE A 1 210 ? 8.033 -0.004 -0.487 1.00 94.00 210 ILE A N 1
ATOM 1582 C CA . ILE A 1 210 ? 8.376 -1.019 0.525 1.00 94.00 210 ILE A CA 1
ATOM 1583 C C . ILE A 1 210 ? 8.480 -0.372 1.908 1.00 94.00 210 ILE A C 1
ATOM 1585 O O . ILE A 1 210 ? 7.887 -0.869 2.868 1.00 94.00 210 ILE A O 1
ATOM 1589 N N . ALA A 1 211 ? 9.187 0.756 2.018 1.00 95.38 211 ALA A N 1
ATOM 1590 C CA . ALA A 1 211 ? 9.338 1.462 3.287 1.00 95.38 211 ALA A CA 1
ATOM 1591 C C . ALA A 1 211 ? 7.983 1.918 3.863 1.00 95.38 211 ALA A C 1
ATOM 1593 O O . ALA A 1 211 ? 7.714 1.728 5.051 1.00 95.38 211 ALA A O 1
ATOM 1594 N N . GLU A 1 212 ? 7.096 2.480 3.035 1.00 93.62 212 GLU A N 1
ATOM 1595 C CA . GLU A 1 212 ? 5.764 2.905 3.489 1.00 93.62 212 GLU A CA 1
ATOM 1596 C C . GLU A 1 212 ? 4.862 1.711 3.860 1.00 93.62 212 GLU A C 1
ATOM 1598 O O . GLU A 1 212 ? 4.113 1.781 4.842 1.00 93.62 212 GLU A O 1
ATOM 1603 N N . ALA A 1 213 ? 4.962 0.596 3.131 1.00 92.94 213 ALA A N 1
ATOM 1604 C CA . ALA A 1 213 ? 4.247 -0.637 3.449 1.00 92.94 213 ALA A CA 1
ATOM 1605 C C . ALA A 1 213 ? 4.687 -1.200 4.810 1.00 92.94 213 ALA A C 1
ATOM 1607 O O . ALA A 1 213 ? 3.843 -1.513 5.648 1.00 92.94 213 ALA A O 1
ATOM 1608 N N . MET A 1 214 ? 5.994 -1.233 5.092 1.00 95.62 214 MET A N 1
ATOM 1609 C CA . MET A 1 214 ? 6.527 -1.674 6.389 1.00 95.62 214 MET A CA 1
ATOM 1610 C C . MET A 1 214 ? 6.053 -0.794 7.552 1.00 95.62 214 MET A C 1
ATOM 1612 O O . MET A 1 214 ? 5.662 -1.308 8.601 1.00 95.62 214 MET A O 1
ATOM 1616 N N . VAL A 1 215 ? 6.022 0.530 7.365 1.00 95.75 215 VAL A N 1
ATOM 1617 C CA . VAL A 1 215 ? 5.460 1.456 8.365 1.00 95.75 215 VAL A CA 1
ATOM 1618 C C . VAL A 1 215 ? 3.980 1.159 8.621 1.00 95.75 215 VAL A C 1
ATOM 1620 O O . VAL A 1 215 ? 3.523 1.213 9.764 1.00 95.75 215 VAL A O 1
ATOM 1623 N N . SER A 1 216 ? 3.222 0.839 7.574 1.00 93.56 216 SER A N 1
ATOM 1624 C CA . SER A 1 216 ? 1.795 0.520 7.679 1.00 93.56 216 SER A CA 1
ATOM 1625 C C . SER A 1 216 ? 1.549 -0.819 8.384 1.00 93.56 216 SER A C 1
ATOM 1627 O O . SER A 1 216 ? 0.683 -0.886 9.256 1.00 93.56 216 SER A O 1
ATOM 1629 N N . ILE A 1 217 ? 2.361 -1.844 8.101 1.00 94.94 217 ILE A N 1
ATOM 1630 C CA . ILE A 1 217 ? 2.351 -3.142 8.802 1.00 94.94 217 ILE A CA 1
ATOM 1631 C C . ILE A 1 217 ? 2.564 -2.940 10.305 1.00 94.94 217 ILE A C 1
ATOM 1633 O O . ILE A 1 217 ? 1.718 -3.337 11.105 1.00 94.94 217 ILE A O 1
ATOM 1637 N N . ALA A 1 218 ? 3.616 -2.214 10.694 1.00 96.94 218 ALA A N 1
ATOM 1638 C CA . ALA A 1 218 ? 3.913 -1.963 12.104 1.00 96.94 218 ALA A CA 1
ATOM 1639 C C . ALA A 1 218 ? 2.766 -1.226 12.827 1.00 96.94 218 ALA A C 1
ATOM 1641 O O . ALA A 1 218 ? 2.478 -1.478 14.001 1.00 96.94 218 ALA A O 1
ATOM 1642 N N . LYS A 1 219 ? 2.073 -0.309 12.137 1.00 95.69 219 LYS A N 1
ATOM 1643 C CA . LYS A 1 219 ? 0.895 0.382 12.685 1.00 95.69 219 LYS A CA 1
ATOM 1644 C C . LYS A 1 219 ? -0.294 -0.562 12.896 1.00 95.69 219 LYS A C 1
ATOM 1646 O O . LYS A 1 219 ? -0.974 -0.427 13.916 1.00 95.69 219 LYS A O 1
ATOM 1651 N N . LEU A 1 220 ? -0.525 -1.495 11.970 1.00 95.31 220 LEU A N 1
ATOM 1652 C CA . LEU A 1 220 ? -1.599 -2.493 12.033 1.00 95.31 220 LEU A CA 1
ATOM 1653 C C . LEU A 1 220 ? -1.371 -3.520 13.149 1.00 95.31 220 LEU A C 1
ATOM 1655 O O . LEU A 1 220 ? -2.308 -3.837 13.882 1.00 95.31 220 LEU A O 1
ATOM 1659 N N . GLU A 1 221 ? -0.139 -3.995 13.325 1.00 96.44 221 GLU A N 1
ATOM 1660 C CA . GLU A 1 221 ? 0.243 -4.889 14.430 1.00 96.44 221 GLU A CA 1
ATOM 1661 C C . GLU A 1 221 ? 0.123 -4.183 15.785 1.00 96.44 221 GLU A C 1
ATOM 1663 O O . GLU A 1 221 ? -0.415 -4.722 16.754 1.00 96.44 221 GLU A O 1
ATOM 1668 N N . ARG A 1 222 ? 0.550 -2.917 15.856 1.00 96.94 222 ARG A N 1
ATOM 1669 C CA . ARG A 1 222 ? 0.379 -2.107 17.066 1.00 96.94 222 ARG A CA 1
ATOM 1670 C C . ARG A 1 222 ? -1.095 -1.918 17.421 1.00 96.94 222 ARG A C 1
ATOM 1672 O O . ARG A 1 222 ? -1.439 -1.947 18.602 1.00 96.94 222 ARG A O 1
ATOM 1679 N N . LEU A 1 223 ? -1.957 -1.719 16.422 1.00 95.56 223 LEU A N 1
ATOM 1680 C CA . LEU A 1 223 ? -3.398 -1.617 16.637 1.00 95.56 223 LEU A CA 1
ATOM 1681 C C . LEU A 1 223 ? -3.982 -2.925 17.189 1.00 95.56 223 LEU A C 1
ATOM 1683 O O . LEU A 1 223 ? -4.792 -2.876 18.110 1.00 95.56 223 LEU A O 1
ATOM 1687 N N . GLU A 1 224 ? -3.539 -4.079 16.687 1.00 94.56 224 GLU A N 1
ATOM 1688 C CA . GLU A 1 224 ? -3.938 -5.395 17.204 1.00 94.56 224 GLU A CA 1
ATOM 1689 C C . GLU A 1 224 ? -3.590 -5.570 18.681 1.00 94.56 224 GLU A C 1
ATOM 1691 O O . GLU A 1 224 ? -4.465 -5.906 19.476 1.00 94.56 224 GLU A O 1
ATOM 1696 N N . GLY A 1 225 ? -2.347 -5.274 19.070 1.00 94.38 225 GLY A N 1
ATOM 1697 C CA . GLY A 1 225 ? -1.933 -5.376 20.471 1.00 94.38 225 GLY A CA 1
ATOM 1698 C C . GLY A 1 225 ? -2.733 -4.449 21.394 1.00 94.38 225 GLY A C 1
ATOM 1699 O O . GLY A 1 225 ? -3.080 -4.820 22.514 1.00 94.38 225 GLY A O 1
ATOM 1700 N N . MET A 1 226 ? -3.081 -3.245 20.927 1.00 94.81 226 MET A N 1
ATOM 1701 C CA . MET A 1 226 ? -3.928 -2.327 21.696 1.00 94.81 226 MET A CA 1
ATOM 1702 C C . MET A 1 226 ? -5.372 -2.822 21.819 1.00 94.81 226 MET A C 1
ATOM 1704 O O . MET A 1 226 ? -5.936 -2.742 22.909 1.00 94.81 226 MET A O 1
ATOM 1708 N N . LEU A 1 227 ? -5.951 -3.356 20.739 1.00 92.88 227 LEU A N 1
ATOM 1709 C CA . LEU A 1 227 ? -7.284 -3.960 20.761 1.00 92.88 227 LEU A CA 1
ATOM 1710 C C . LEU A 1 227 ? -7.334 -5.167 21.695 1.00 92.88 227 LEU A C 1
ATOM 1712 O O . LEU A 1 227 ? -8.259 -5.272 22.493 1.00 92.88 227 LEU A O 1
ATOM 1716 N N . TYR A 1 228 ? -6.306 -6.017 21.667 1.00 92.12 228 TYR A N 1
ATOM 1717 C CA . TYR A 1 228 ? -6.179 -7.157 22.570 1.00 92.12 228 TYR A CA 1
ATOM 1718 C C . TYR A 1 228 ? -6.278 -6.737 24.040 1.00 92.12 228 TYR A C 1
ATOM 1720 O O . TYR A 1 228 ? -7.056 -7.313 24.795 1.00 92.12 228 TYR A O 1
ATOM 1728 N N . ASN A 1 229 ? -5.551 -5.688 24.433 1.00 92.62 229 ASN A N 1
ATOM 1729 C CA . ASN A 1 229 ? -5.587 -5.180 25.805 1.00 92.62 229 ASN A CA 1
ATOM 1730 C C . ASN A 1 229 ? -6.968 -4.648 26.202 1.00 92.62 229 ASN A C 1
ATOM 1732 O O . ASN A 1 229 ? -7.375 -4.824 27.346 1.00 92.62 229 ASN A O 1
ATOM 1736 N N . VAL A 1 230 ? -7.693 -4.013 25.274 1.00 92.62 230 VAL A N 1
ATOM 1737 C CA . VAL A 1 230 ? -9.081 -3.605 25.530 1.00 92.62 230 VAL A CA 1
ATOM 1738 C C . VAL A 1 230 ? -9.961 -4.835 25.720 1.00 92.62 230 VAL A C 1
ATOM 1740 O O . VAL A 1 230 ? -10.720 -4.879 26.681 1.00 92.62 230 VAL A O 1
ATOM 1743 N N . TYR A 1 231 ? -9.850 -5.840 24.847 1.00 90.81 231 TYR A N 1
ATOM 1744 C CA . TYR A 1 231 ? -10.656 -7.056 24.945 1.00 90.81 231 TYR A CA 1
ATOM 1745 C C . TYR A 1 231 ? -10.474 -7.756 26.293 1.00 90.81 231 TYR A C 1
ATOM 1747 O O . TYR A 1 231 ? -11.472 -8.107 26.912 1.00 90.81 231 TYR A O 1
ATOM 1755 N N . GLU A 1 232 ? -9.242 -7.894 26.786 1.00 90.19 232 GLU A N 1
ATOM 1756 C CA . GLU A 1 232 ? -8.976 -8.487 28.106 1.00 90.19 232 GLU A CA 1
ATOM 1757 C C . GLU A 1 232 ? -9.674 -7.713 29.236 1.00 90.19 232 GLU A C 1
ATOM 1759 O O . GLU A 1 232 ? -10.378 -8.315 30.047 1.00 90.19 232 GLU A O 1
ATOM 1764 N N . THR A 1 233 ? -9.568 -6.379 29.246 1.00 90.56 233 THR A N 1
ATOM 1765 C CA . THR A 1 233 ? -10.247 -5.537 30.248 1.00 90.56 233 THR A CA 1
ATOM 1766 C C . THR A 1 233 ? -11.775 -5.647 30.148 1.00 90.56 233 THR A C 1
ATOM 1768 O O . THR A 1 233 ? -12.478 -5.683 31.15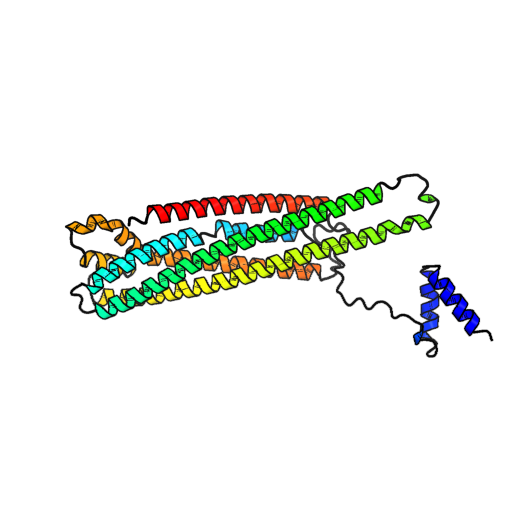6 1.00 90.56 233 THR A O 1
ATOM 1771 N N . VAL A 1 234 ? -12.323 -5.720 28.932 1.00 89.19 234 VAL A N 1
ATOM 1772 C CA . VAL A 1 234 ? -13.771 -5.876 28.729 1.00 89.19 234 VAL A CA 1
ATOM 1773 C C . VAL A 1 234 ? -14.255 -7.243 29.203 1.00 89.19 234 VAL A C 1
ATOM 1775 O O . VAL A 1 234 ? -15.307 -7.327 29.832 1.00 89.19 234 VAL A O 1
ATOM 1778 N N . MET A 1 235 ? -13.502 -8.310 28.939 1.00 86.19 235 MET A N 1
ATOM 1779 C CA . MET A 1 235 ? -13.861 -9.657 29.388 1.00 86.19 235 MET A CA 1
ATOM 1780 C C . MET A 1 235 ? -13.761 -9.811 30.911 1.00 86.19 235 MET A C 1
ATOM 1782 O O . MET A 1 235 ? -14.559 -10.551 31.486 1.00 86.19 235 MET A O 1
ATOM 1786 N N . SER A 1 236 ? -12.857 -9.089 31.589 1.00 85.94 236 SER A N 1
ATOM 1787 C CA . SER A 1 236 ? -12.836 -9.071 33.060 1.00 85.94 236 SER A CA 1
ATOM 1788 C C . SER A 1 236 ? -14.056 -8.365 33.659 1.00 85.94 236 SER A C 1
ATOM 1790 O O . SER A 1 236 ? -14.576 -8.804 34.682 1.00 85.94 236 SER A O 1
ATOM 1792 N N . GLU A 1 237 ? -14.532 -7.303 33.004 1.00 82.38 237 GLU A N 1
ATOM 1793 C CA . GLU A 1 237 ? -15.703 -6.522 33.426 1.00 82.38 237 GLU A CA 1
ATOM 1794 C C . GLU A 1 237 ? -17.026 -7.252 33.115 1.00 82.38 237 GLU A C 1
ATOM 1796 O O . GLU A 1 237 ? -17.993 -7.191 33.874 1.00 82.38 237 GLU A O 1
ATOM 1801 N N . LYS A 1 238 ? -17.085 -7.969 31.985 1.00 78.94 238 LYS A N 1
ATOM 1802 C CA . LYS A 1 238 ? -18.282 -8.659 31.485 1.00 78.94 238 LYS A CA 1
ATOM 1803 C C . LYS A 1 238 ? -18.006 -10.154 31.314 1.00 78.94 238 LYS A C 1
ATOM 1805 O O . LYS A 1 238 ? -17.595 -10.610 30.247 1.00 78.94 238 LYS A O 1
ATOM 1810 N N . LYS A 1 239 ? -18.333 -10.933 32.349 1.00 71.62 239 LYS A N 1
ATOM 1811 C CA . LYS A 1 239 ? -18.129 -12.396 32.386 1.00 71.62 239 LYS A CA 1
ATOM 1812 C C . LYS A 1 239 ? -18.911 -13.180 31.314 1.00 71.62 239 LYS A C 1
ATOM 1814 O O . LYS A 1 239 ? -18.523 -14.296 30.995 1.00 71.62 239 LYS A O 1
ATOM 1819 N N . ASP A 1 240 ? -19.944 -12.579 30.712 1.00 72.12 240 ASP A N 1
ATOM 1820 C CA . ASP A 1 240 ? -20.782 -13.189 29.661 1.00 72.12 240 ASP A CA 1
ATOM 1821 C C . ASP A 1 240 ? -20.300 -12.905 28.220 1.00 72.12 240 ASP A C 1
ATOM 1823 O O . ASP A 1 240 ? -21.019 -13.141 27.236 1.00 72.12 240 ASP A O 1
ATOM 1827 N N . VAL A 1 241 ? -19.094 -12.360 28.032 1.00 74.56 241 VAL A N 1
ATOM 1828 C CA . VAL A 1 241 ? -18.510 -12.177 26.695 1.00 74.56 241 VAL A CA 1
ATOM 1829 C C . VAL A 1 241 ? -17.950 -13.513 26.204 1.00 74.56 241 VAL A C 1
ATOM 1831 O O . VAL A 1 241 ? -17.077 -14.104 26.823 1.00 74.56 241 VAL A O 1
ATOM 1834 N N . ALA A 1 242 ? -18.462 -13.997 25.070 1.00 67.88 242 ALA A N 1
ATOM 1835 C CA . ALA A 1 242 ? -18.151 -15.335 24.556 1.00 67.88 242 ALA A CA 1
ATOM 1836 C C . ALA A 1 242 ? -16.899 -15.361 23.660 1.00 67.88 242 ALA A C 1
ATOM 1838 O O . ALA A 1 242 ? -16.291 -16.412 23.489 1.00 67.88 242 ALA A O 1
ATOM 1839 N N . SER A 1 243 ? -16.528 -14.222 23.062 1.00 77.75 243 SER A N 1
ATOM 1840 C CA . SER A 1 243 ? -15.342 -14.094 22.209 1.00 77.75 243 SER A CA 1
ATOM 1841 C C . SER A 1 243 ? -14.843 -12.647 22.159 1.00 77.75 243 SER A C 1
ATOM 1843 O O . SER A 1 243 ? -15.596 -11.712 22.451 1.00 77.75 243 SER A O 1
ATOM 1845 N N . LYS A 1 244 ? -13.577 -12.466 21.766 1.00 75.81 244 LYS A N 1
ATOM 1846 C CA . LYS A 1 244 ? -12.913 -11.154 21.680 1.00 75.81 244 LYS A CA 1
ATOM 1847 C C . LYS A 1 244 ? -13.516 -10.269 20.593 1.00 75.81 244 LYS A C 1
ATOM 1849 O O . LYS A 1 244 ? -13.662 -9.069 20.790 1.00 75.81 244 LYS A O 1
ATOM 1854 N N . GLU A 1 245 ? -13.947 -10.873 19.491 1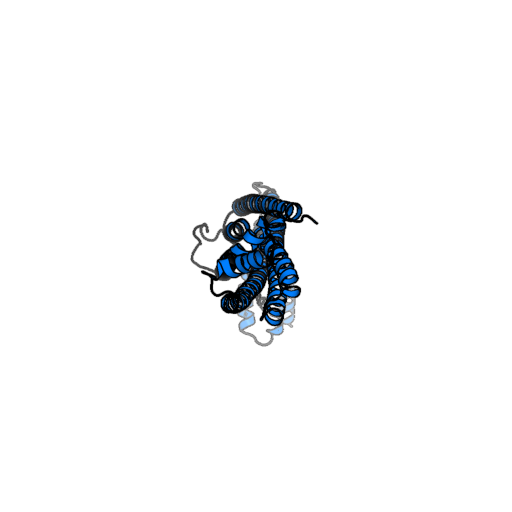.00 76.81 245 GLU A N 1
ATOM 1855 C CA . GLU A 1 245 ? -14.583 -10.200 18.355 1.00 76.81 245 GLU A CA 1
ATOM 1856 C C . GLU A 1 245 ? -15.869 -9.490 18.782 1.00 76.81 245 GLU A C 1
ATOM 1858 O O . GLU A 1 245 ? -16.109 -8.362 18.375 1.00 76.81 245 GLU A O 1
ATOM 1863 N N . LYS A 1 246 ? -16.644 -10.108 19.683 1.00 82.31 246 LYS A N 1
ATOM 1864 C CA . LYS A 1 246 ? -17.901 -9.544 20.195 1.00 82.31 246 LYS A CA 1
ATOM 1865 C C . LYS A 1 246 ? -17.736 -8.713 21.463 1.00 82.31 246 LYS A C 1
ATOM 1867 O O . LYS A 1 246 ? -18.727 -8.265 22.034 1.00 82.31 246 LYS A O 1
ATOM 1872 N N . ALA A 1 247 ? -16.516 -8.543 21.971 1.00 85.62 247 ALA A N 1
ATOM 1873 C CA . ALA A 1 247 ? -16.305 -7.884 23.256 1.00 85.62 247 ALA A CA 1
ATOM 1874 C C . ALA A 1 247 ? -16.739 -6.412 23.209 1.00 85.62 247 ALA A C 1
ATOM 1876 O O . ALA A 1 247 ? -17.485 -5.960 24.077 1.00 85.62 247 ALA A O 1
ATOM 1877 N N . LEU A 1 248 ? -16.331 -5.676 22.172 1.00 87.06 248 LEU A N 1
ATOM 1878 C CA . LEU A 1 248 ? -16.645 -4.250 22.043 1.00 87.06 248 LEU A CA 1
ATOM 1879 C C . LEU A 1 248 ? -18.121 -3.999 21.740 1.00 87.06 248 LEU A C 1
ATOM 1881 O O . LEU A 1 248 ? -18.703 -3.092 22.327 1.00 87.06 248 LEU A O 1
ATOM 1885 N N . SER A 1 249 ? -18.738 -4.807 20.877 1.00 86.31 249 SER A N 1
ATOM 1886 C CA . SER A 1 249 ? -20.169 -4.702 20.575 1.00 86.31 249 SER A CA 1
ATOM 1887 C C . SER A 1 249 ? -21.039 -5.061 21.779 1.00 86.31 249 SER A C 1
ATOM 1889 O O . SER A 1 249 ? -22.013 -4.365 22.054 1.00 86.31 249 SER A O 1
ATOM 1891 N N . LYS A 1 250 ? -20.670 -6.092 22.555 1.00 86.00 250 LYS A N 1
ATOM 1892 C CA . LYS A 1 250 ? -21.349 -6.436 23.815 1.00 86.00 250 LYS A CA 1
ATOM 1893 C C . LYS A 1 250 ? -21.183 -5.352 24.872 1.00 86.00 250 LYS A C 1
ATOM 1895 O O . LYS A 1 250 ? -22.151 -5.030 25.558 1.00 86.00 250 LYS A O 1
ATOM 1900 N N . LEU A 1 251 ? -19.983 -4.781 25.004 1.00 86.75 251 LEU A N 1
ATOM 1901 C CA . LEU A 1 251 ? -19.761 -3.642 25.892 1.00 86.75 251 LEU A CA 1
ATOM 1902 C C . LEU A 1 251 ? -20.675 -2.487 25.489 1.00 86.75 251 LEU A C 1
ATOM 1904 O O . LEU A 1 251 ? -21.419 -1.982 26.323 1.00 86.75 251 LEU A O 1
ATOM 1908 N N . TRP A 1 252 ? -20.654 -2.129 24.208 1.00 87.62 252 TRP A N 1
ATOM 1909 C CA . TRP A 1 252 ? -21.471 -1.066 23.646 1.00 87.62 252 TRP A CA 1
ATOM 1910 C C . TRP A 1 252 ? -22.970 -1.289 23.903 1.00 87.62 252 TRP A C 1
ATOM 1912 O O . TRP A 1 252 ? -23.628 -0.409 24.451 1.00 87.62 252 TRP A O 1
ATOM 1922 N N . ALA A 1 253 ? -23.483 -2.493 23.625 1.00 85.38 253 ALA A N 1
ATOM 1923 C CA . ALA A 1 253 ? -24.881 -2.856 23.859 1.00 85.38 253 ALA A CA 1
ATOM 1924 C C . ALA A 1 253 ? -25.277 -2.768 25.341 1.00 85.38 253 ALA A C 1
ATOM 1926 O O . ALA A 1 253 ? -26.405 -2.422 25.655 1.00 85.38 253 ALA A O 1
ATOM 1927 N N . SER A 1 254 ? -24.347 -3.037 26.264 1.00 85.75 254 SER A N 1
ATOM 1928 C CA . SER A 1 254 ? -24.611 -2.915 27.704 1.00 85.75 254 SER A CA 1
ATOM 1929 C C . SER A 1 254 ? -24.630 -1.475 28.225 1.00 85.75 254 SER A C 1
ATOM 1931 O O . SER A 1 254 ? -25.042 -1.248 29.360 1.00 85.75 254 SER A O 1
ATOM 1933 N N . LEU A 1 255 ? -24.132 -0.523 27.432 1.00 85.50 255 LEU A N 1
ATOM 1934 C CA . LEU A 1 255 ? -24.038 0.894 27.788 1.00 85.50 255 LEU A CA 1
ATOM 1935 C C . LEU A 1 255 ? -25.124 1.744 27.123 1.00 85.50 255 LEU A C 1
ATOM 1937 O O . LEU A 1 255 ? -25.255 2.927 27.446 1.00 85.50 255 LEU A O 1
ATOM 1941 N N . ILE A 1 256 ? -25.882 1.168 26.190 1.00 82.56 256 ILE A N 1
ATOM 1942 C CA . ILE A 1 256 ? -26.969 1.847 25.500 1.00 82.56 256 ILE A CA 1
ATOM 1943 C C . ILE A 1 256 ? -28.323 1.336 25.988 1.00 82.56 256 ILE A C 1
ATOM 1945 O O . ILE A 1 256 ? -28.476 0.174 26.339 1.00 82.56 256 ILE A O 1
ATOM 1949 N N . ASP A 1 257 ? -29.299 2.238 26.019 1.00 79.19 257 ASP A N 1
ATOM 1950 C CA . ASP A 1 257 ? -30.690 1.908 26.327 1.00 79.19 257 ASP A CA 1
ATOM 1951 C C . ASP A 1 257 ? -31.407 1.391 25.066 1.00 79.19 257 ASP A C 1
ATOM 1953 O O . ASP A 1 257 ? -31.083 1.825 23.953 1.00 79.19 257 ASP A O 1
ATOM 1957 N N . ASP A 1 258 ? -32.407 0.521 25.230 1.00 72.19 258 ASP A N 1
ATOM 1958 C CA . ASP A 1 258 ? -33.133 -0.150 24.137 1.00 72.19 258 ASP A CA 1
ATOM 1959 C C . ASP A 1 258 ? -33.766 0.859 23.163 1.00 72.19 258 ASP A C 1
ATOM 1961 O O . ASP A 1 258 ? -33.811 0.642 21.951 1.00 72.19 258 ASP A O 1
ATOM 1965 N N . SER A 1 259 ? -34.171 2.024 23.680 1.00 70.44 259 SER A N 1
ATOM 1966 C CA . SER A 1 259 ? -34.716 3.144 22.903 1.00 70.44 259 SER A CA 1
ATOM 1967 C C . SER A 1 259 ? -33.722 3.758 21.903 1.00 70.44 259 SER A C 1
ATOM 1969 O O . SER A 1 259 ? -34.131 4.354 20.904 1.00 70.44 259 SER A O 1
ATOM 1971 N N . ARG A 1 260 ? -32.412 3.620 22.151 1.00 69.94 260 ARG A N 1
ATOM 1972 C CA . ARG A 1 260 ? -31.326 4.170 21.321 1.00 69.94 260 ARG A CA 1
ATOM 1973 C C . ARG A 1 260 ? -30.568 3.097 20.541 1.00 69.94 260 ARG A C 1
ATOM 1975 O O . ARG A 1 260 ? -29.874 3.455 19.594 1.00 69.94 260 ARG A O 1
ATOM 1982 N N . ALA A 1 261 ? -30.727 1.816 20.875 1.00 69.56 261 ALA A N 1
ATOM 1983 C CA . ALA A 1 261 ? -30.032 0.703 20.224 1.00 69.56 261 ALA A CA 1
ATOM 1984 C C . ALA A 1 261 ? -30.226 0.695 18.694 1.00 69.56 261 ALA A C 1
ATOM 1986 O O . ALA A 1 261 ? -29.248 0.659 17.950 1.00 69.56 261 ALA A O 1
ATOM 1987 N N . ALA A 1 262 ? -31.466 0.871 18.220 1.00 69.62 262 ALA A N 1
ATOM 1988 C CA . ALA A 1 262 ? -31.790 0.871 16.789 1.00 69.62 262 ALA A CA 1
ATOM 1989 C C . ALA A 1 262 ? -31.106 1.998 15.988 1.00 69.62 262 ALA A C 1
ATOM 1991 O O . ALA A 1 262 ? -30.861 1.849 14.794 1.00 69.62 262 ALA A O 1
ATOM 1992 N N . LYS A 1 263 ? -30.774 3.127 16.632 1.00 68.06 263 LYS A N 1
ATOM 1993 C CA . LYS A 1 263 ? -30.130 4.278 15.975 1.00 68.06 263 LYS A CA 1
ATOM 1994 C C . LYS A 1 263 ? -28.652 4.023 15.651 1.00 68.06 263 LYS A C 1
ATOM 1996 O O . LYS A 1 263 ? -28.091 4.707 14.802 1.00 68.06 263 LYS A O 1
ATOM 2001 N N . TYR A 1 264 ? -28.028 3.056 16.315 1.00 68.56 264 TYR A N 1
ATOM 2002 C CA . TYR A 1 264 ? -26.583 2.843 16.264 1.00 68.56 264 TYR A CA 1
ATOM 2003 C C . TYR A 1 264 ? -26.212 1.382 15.969 1.00 68.56 264 TYR A C 1
ATOM 2005 O O . TYR A 1 264 ? -25.094 0.958 16.258 1.00 68.56 264 TYR A O 1
ATOM 2013 N N . GLU A 1 265 ? -27.118 0.613 15.357 1.00 71.12 265 GLU A N 1
ATOM 2014 C CA . GLU A 1 265 ? -26.841 -0.770 14.936 1.00 71.12 265 GLU A CA 1
ATOM 2015 C C . GLU A 1 265 ? -25.604 -0.837 14.015 1.00 71.12 265 GLU A C 1
ATOM 2017 O O . GLU A 1 265 ? -24.786 -1.743 14.133 1.00 71.12 265 GLU A O 1
ATOM 2022 N N . SER A 1 266 ? -25.369 0.196 13.195 1.00 76.00 266 SER A N 1
ATOM 2023 C CA . SER A 1 266 ? -24.160 0.310 12.366 1.00 76.00 266 SER A CA 1
ATOM 2024 C C . SER A 1 266 ? -22.857 0.377 13.177 1.00 76.00 266 SER A C 1
ATOM 2026 O O . SER A 1 266 ? -21.827 -0.124 12.729 1.00 76.00 266 SER A O 1
ATOM 2028 N N . HIS A 1 267 ? -22.861 0.960 14.382 1.00 80.19 267 HIS A N 1
ATOM 2029 C CA . HIS A 1 267 ? -21.669 1.015 15.237 1.00 80.19 267 HIS A CA 1
ATOM 2030 C C . HIS A 1 267 ? -21.332 -0.352 15.811 1.00 80.19 267 HIS A C 1
ATOM 2032 O O . HIS A 1 267 ? -20.160 -0.692 15.945 1.00 80.19 267 HIS A O 1
ATOM 2038 N N . LYS A 1 268 ? -22.350 -1.154 16.113 1.00 80.38 268 LYS A N 1
ATOM 2039 C CA . LYS A 1 268 ? -22.172 -2.524 16.582 1.00 80.38 268 LYS A CA 1
ATOM 2040 C C . LYS A 1 268 ? -21.468 -3.376 15.524 1.00 80.38 268 LYS A C 1
ATOM 2042 O O . LYS A 1 268 ? -20.464 -4.007 15.849 1.00 80.38 268 LYS A O 1
ATOM 2047 N N . ASP A 1 269 ? -21.901 -3.285 14.266 1.00 83.75 269 ASP A N 1
ATOM 2048 C CA . ASP A 1 269 ? -21.248 -3.971 13.144 1.00 83.75 269 ASP A CA 1
ATOM 2049 C C . ASP A 1 269 ? -19.791 -3.516 12.965 1.00 83.75 269 ASP A C 1
ATOM 2051 O O . ASP A 1 269 ? -18.891 -4.334 12.769 1.00 83.75 269 ASP A O 1
ATOM 2055 N N . LEU A 1 270 ? -19.518 -2.213 13.076 1.00 85.81 270 LEU A N 1
ATOM 2056 C CA . LEU A 1 270 ? -18.158 -1.669 12.965 1.00 85.81 270 LEU A CA 1
ATOM 2057 C C . LEU A 1 270 ? -17.236 -2.108 14.111 1.00 85.81 270 LEU A C 1
ATOM 2059 O O . LEU A 1 270 ? -16.036 -2.300 13.891 1.00 85.81 270 LEU A O 1
ATOM 2063 N N . LEU A 1 271 ? -17.779 -2.251 15.322 1.00 84.88 271 LEU A N 1
ATOM 2064 C CA . LEU A 1 271 ? -17.051 -2.715 16.504 1.00 84.88 271 LEU A CA 1
ATOM 2065 C C . LEU A 1 271 ? -16.781 -4.223 16.458 1.00 84.88 271 LEU A C 1
ATOM 2067 O O . LEU A 1 271 ? -15.699 -4.640 16.870 1.00 84.88 271 LEU A O 1
ATOM 2071 N N . ASP A 1 272 ? -17.711 -5.015 15.918 1.00 84.12 272 ASP A N 1
ATOM 2072 C CA . ASP A 1 272 ? -17.520 -6.453 15.682 1.00 84.12 272 ASP A CA 1
ATOM 2073 C C . ASP A 1 272 ? -16.447 -6.714 14.615 1.00 84.12 272 ASP A C 1
ATOM 2075 O O . ASP A 1 272 ? -15.644 -7.644 14.725 1.00 84.12 272 ASP A O 1
ATOM 2079 N N . ASN A 1 273 ? -16.397 -5.867 13.584 1.00 86.69 273 ASN A N 1
ATOM 2080 C CA . ASN A 1 273 ? -15.560 -6.110 12.412 1.00 86.69 273 ASN A CA 1
ATOM 2081 C C . ASN A 1 273 ? -14.208 -5.387 12.422 1.00 86.69 273 ASN A C 1
ATOM 2083 O O . ASN A 1 273 ? -13.385 -5.663 11.552 1.00 86.69 273 ASN A O 1
ATOM 2087 N N . ILE A 1 274 ? -13.893 -4.530 13.402 1.00 88.75 274 ILE A N 1
ATOM 2088 C CA . ILE A 1 274 ? -12.600 -3.816 13.418 1.00 88.75 274 ILE A CA 1
ATOM 2089 C C . ILE A 1 274 ? -11.391 -4.765 13.364 1.00 88.75 274 ILE A C 1
ATOM 2091 O O . ILE A 1 274 ? -10.416 -4.502 12.656 1.00 88.75 274 ILE A O 1
ATOM 2095 N N . ALA A 1 275 ? -11.455 -5.896 14.073 1.00 86.31 275 ALA A N 1
ATOM 2096 C CA . ALA A 1 275 ? -10.400 -6.905 14.046 1.00 86.31 275 ALA A CA 1
ATOM 2097 C C . ALA A 1 275 ? -10.268 -7.548 12.656 1.00 86.31 275 ALA A C 1
ATOM 2099 O O . ALA A 1 275 ? -9.147 -7.805 12.208 1.00 86.31 275 ALA A O 1
ATOM 2100 N N . VAL A 1 276 ? -11.398 -7.751 11.969 1.00 88.19 276 VAL A N 1
ATOM 2101 C CA . VAL A 1 276 ? -11.480 -8.290 10.606 1.00 88.19 276 VAL A CA 1
ATOM 2102 C C . VAL A 1 276 ? -10.899 -7.296 9.605 1.00 88.19 276 VAL A C 1
ATOM 2104 O O . VAL A 1 276 ? -9.985 -7.664 8.872 1.00 88.19 276 VAL A O 1
ATOM 2107 N N . TYR A 1 277 ? -11.339 -6.034 9.623 1.00 88.44 277 TYR A N 1
ATOM 2108 C CA . TYR A 1 277 ? -10.840 -4.983 8.729 1.00 88.44 277 TYR A CA 1
ATOM 2109 C C . TYR A 1 277 ? -9.337 -4.770 8.888 1.00 88.44 277 TYR A C 1
ATOM 2111 O O . TYR A 1 277 ? -8.591 -4.745 7.909 1.00 88.44 277 TYR A O 1
ATOM 2119 N N . ARG A 1 278 ? -8.857 -4.706 10.133 1.00 90.62 278 ARG A N 1
ATOM 2120 C CA . ARG A 1 278 ? -7.426 -4.604 10.425 1.00 90.62 278 ARG A CA 1
ATOM 2121 C C . ARG A 1 278 ? -6.653 -5.830 9.931 1.00 90.62 278 ARG A C 1
ATOM 2123 O O . ARG A 1 278 ? -5.593 -5.666 9.334 1.00 90.62 278 ARG A O 1
ATOM 2130 N N . LYS A 1 279 ? -7.149 -7.051 10.163 1.00 90.38 279 LYS A N 1
ATOM 2131 C CA . LYS A 1 279 ? -6.484 -8.281 9.698 1.00 90.38 279 LYS A CA 1
ATOM 2132 C C . LYS A 1 279 ? -6.439 -8.351 8.172 1.00 90.38 279 LYS A C 1
ATOM 2134 O O . LYS A 1 279 ? -5.399 -8.691 7.614 1.00 90.38 279 LYS A O 1
ATOM 2139 N N . ALA A 1 280 ? -7.538 -7.992 7.510 1.00 89.00 280 ALA A N 1
ATOM 2140 C CA . ALA A 1 280 ? -7.600 -7.877 6.061 1.00 89.00 280 ALA A CA 1
ATOM 2141 C C . ALA A 1 280 ? -6.545 -6.882 5.563 1.00 89.00 280 ALA A C 1
ATOM 2143 O O . ALA A 1 280 ? -5.738 -7.243 4.713 1.00 89.00 280 ALA A O 1
ATOM 2144 N N . ALA A 1 281 ? -6.462 -5.694 6.170 1.00 89.81 281 ALA A N 1
ATOM 2145 C CA . ALA A 1 281 ? -5.452 -4.700 5.827 1.00 89.81 281 ALA A CA 1
ATOM 2146 C C . ALA A 1 281 ? -4.012 -5.178 6.063 1.00 89.81 281 ALA A C 1
ATOM 2148 O O . ALA A 1 281 ? -3.139 -4.908 5.243 1.00 89.81 281 ALA A O 1
ATOM 2149 N N . LEU A 1 282 ? -3.748 -5.918 7.141 1.00 92.31 282 LEU A N 1
ATOM 2150 C CA . LEU A 1 282 ? -2.414 -6.453 7.429 1.00 92.31 282 LEU A CA 1
ATOM 2151 C C . LEU A 1 282 ? -1.978 -7.481 6.389 1.00 92.31 282 LEU A C 1
ATOM 2153 O O . LEU A 1 282 ? -0.898 -7.343 5.812 1.00 92.31 282 LEU A O 1
ATOM 2157 N N . ASN A 1 283 ? -2.823 -8.478 6.125 1.00 90.12 283 ASN A N 1
ATOM 2158 C CA . ASN A 1 283 ? -2.560 -9.492 5.103 1.00 90.12 283 ASN A CA 1
ATOM 2159 C C . ASN A 1 283 ? -2.305 -8.834 3.749 1.00 90.12 283 ASN A C 1
ATOM 2161 O O . ASN A 1 283 ? -1.391 -9.206 3.017 1.00 90.12 283 ASN A O 1
ATOM 2165 N N . HIS A 1 284 ? -3.108 -7.817 3.464 1.00 86.75 284 HIS A N 1
ATOM 2166 C CA . HIS A 1 284 ? -3.066 -7.073 2.235 1.00 86.75 284 HIS A CA 1
ATOM 2167 C C . HIS A 1 284 ? -1.743 -6.322 2.035 1.00 86.75 284 HIS A C 1
ATOM 2169 O O . HIS A 1 284 ? -1.001 -6.611 1.100 1.00 86.75 284 HIS A O 1
ATOM 2175 N N . VAL A 1 285 ? -1.397 -5.416 2.955 1.00 90.38 285 VAL A N 1
ATOM 2176 C CA . VAL A 1 285 ? -0.156 -4.628 2.873 1.00 90.38 285 VAL A CA 1
ATOM 2177 C C . VAL A 1 285 ? 1.080 -5.533 2.906 1.00 90.38 285 VAL A C 1
ATOM 2179 O O . VAL A 1 285 ? 2.083 -5.239 2.257 1.00 90.38 285 VAL A O 1
ATOM 2182 N N . THR A 1 286 ? 1.009 -6.661 3.618 1.00 91.75 286 THR A N 1
ATOM 2183 C CA . THR A 1 286 ? 2.080 -7.668 3.625 1.00 91.75 286 THR A CA 1
ATOM 2184 C C . THR A 1 286 ? 2.264 -8.302 2.248 1.00 91.75 286 THR A C 1
ATOM 2186 O O . THR A 1 286 ? 3.398 -8.395 1.780 1.00 91.75 286 THR A O 1
ATOM 2189 N N . ALA A 1 287 ? 1.178 -8.686 1.569 1.00 88.81 287 ALA A N 1
ATOM 2190 C CA . ALA A 1 287 ? 1.245 -9.211 0.206 1.00 88.81 287 ALA A CA 1
ATOM 2191 C C . ALA A 1 287 ? 1.837 -8.178 -0.768 1.00 88.81 287 ALA A C 1
ATOM 2193 O O . ALA A 1 287 ? 2.757 -8.505 -1.518 1.00 88.81 287 ALA A O 1
ATOM 2194 N N . THR A 1 288 ? 1.400 -6.917 -0.685 1.00 88.19 288 THR A N 1
ATOM 2195 C CA . THR A 1 288 ? 1.961 -5.817 -1.484 1.00 88.19 288 THR A CA 1
ATOM 2196 C C . THR A 1 288 ? 3.462 -5.637 -1.237 1.00 88.19 288 THR A C 1
ATOM 2198 O O . THR A 1 288 ? 4.235 -5.496 -2.181 1.00 88.19 288 THR A O 1
ATOM 2201 N N . ALA A 1 289 ? 3.912 -5.688 0.022 1.00 91.38 289 ALA A N 1
ATOM 2202 C CA . ALA A 1 289 ? 5.333 -5.581 0.355 1.00 91.38 289 ALA A CA 1
ATOM 2203 C C . ALA A 1 289 ? 6.165 -6.731 -0.241 1.00 91.38 289 ALA A C 1
ATOM 2205 O O . ALA A 1 289 ? 7.301 -6.511 -0.659 1.00 91.38 289 ALA A O 1
ATOM 2206 N N . VAL A 1 290 ? 5.614 -7.948 -0.296 1.00 91.50 290 VAL A N 1
ATOM 2207 C CA . VAL A 1 290 ? 6.265 -9.101 -0.941 1.00 91.50 290 VAL A CA 1
ATOM 2208 C C . VAL A 1 290 ? 6.370 -8.895 -2.451 1.00 91.50 290 VAL A C 1
ATOM 2210 O O . VAL A 1 290 ? 7.461 -9.046 -2.997 1.00 91.50 290 VAL A O 1
ATOM 2213 N N . GLN A 1 291 ? 5.283 -8.488 -3.111 1.00 89.62 291 GLN A N 1
ATOM 2214 C CA . GLN A 1 291 ? 5.276 -8.214 -4.554 1.00 89.62 291 GLN A CA 1
ATOM 2215 C C . GLN A 1 291 ? 6.278 -7.115 -4.934 1.00 89.62 291 GLN A C 1
ATOM 2217 O O . GLN A 1 291 ? 7.049 -7.276 -5.876 1.00 89.62 291 GLN A O 1
ATOM 2222 N N . LEU A 1 292 ? 6.333 -6.025 -4.162 1.00 91.38 292 LEU A N 1
ATOM 2223 C CA . LEU A 1 292 ? 7.298 -4.946 -4.382 1.00 91.38 292 LEU A CA 1
ATOM 2224 C C . LEU A 1 292 ? 8.750 -5.422 -4.240 1.00 91.38 292 LEU A C 1
ATOM 2226 O O . LEU A 1 292 ? 9.603 -5.017 -5.023 1.00 91.38 292 LEU A O 1
ATOM 2230 N N . ARG A 1 293 ? 9.051 -6.299 -3.272 1.00 92.25 293 ARG A N 1
ATOM 2231 C CA . ARG A 1 293 ? 10.401 -6.875 -3.131 1.00 92.25 293 ARG A CA 1
ATOM 2232 C C . ARG A 1 293 ? 10.778 -7.747 -4.323 1.00 92.25 293 ARG A C 1
ATOM 2234 O O . ARG A 1 293 ? 11.884 -7.608 -4.829 1.00 92.25 293 ARG A O 1
ATOM 2241 N N . GLN A 1 294 ? 9.857 -8.593 -4.786 1.00 91.19 294 GLN A N 1
ATOM 2242 C CA . GLN A 1 294 ? 10.064 -9.424 -5.977 1.00 91.19 294 GLN A CA 1
ATOM 2243 C C . GLN A 1 294 ? 10.310 -8.568 -7.225 1.00 91.19 294 GLN A C 1
ATOM 2245 O O . GLN A 1 294 ? 11.181 -8.884 -8.035 1.00 91.19 294 GLN A O 1
ATOM 2250 N N . LEU A 1 295 ? 9.579 -7.458 -7.361 1.00 90.19 295 LEU A N 1
ATOM 2251 C CA . LEU A 1 295 ? 9.795 -6.490 -8.432 1.00 90.19 295 LEU A CA 1
ATOM 2252 C C . LEU A 1 295 ? 11.183 -5.839 -8.331 1.00 90.19 295 LEU A C 1
ATOM 2254 O O . LEU A 1 295 ? 11.902 -5.794 -9.323 1.00 90.19 295 LEU A O 1
ATOM 2258 N N . GLY A 1 296 ? 11.590 -5.398 -7.137 1.00 89.81 296 GLY A N 1
ATOM 2259 C CA . GLY A 1 296 ? 12.920 -4.827 -6.899 1.00 89.81 296 GLY A CA 1
ATOM 2260 C C . GLY A 1 296 ? 14.059 -5.790 -7.247 1.00 89.81 296 GLY A C 1
ATOM 2261 O O . GLY A 1 296 ? 14.985 -5.411 -7.957 1.00 89.81 296 GLY A O 1
ATOM 2262 N N . GLU A 1 297 ? 13.954 -7.051 -6.822 1.00 91.19 297 GLU A N 1
ATOM 2263 C CA . GLU A 1 297 ? 14.921 -8.105 -7.161 1.00 91.19 297 GLU A CA 1
ATOM 2264 C C . GLU A 1 297 ? 14.970 -8.370 -8.672 1.00 91.19 297 GLU A C 1
ATOM 2266 O O . GLU A 1 297 ? 16.042 -8.523 -9.256 1.00 91.19 297 GLU A O 1
ATOM 2271 N N . SER A 1 298 ? 13.813 -8.378 -9.335 1.00 88.75 298 SER A N 1
ATOM 2272 C CA . SER A 1 298 ? 13.741 -8.567 -10.787 1.00 88.75 298 SER A CA 1
ATOM 2273 C C . SER A 1 298 ? 14.398 -7.416 -11.556 1.00 88.75 298 SER A C 1
ATOM 2275 O O . SER A 1 298 ? 15.038 -7.660 -12.577 1.00 88.75 298 SER A O 1
ATOM 2277 N N . LEU A 1 299 ? 14.283 -6.181 -11.057 1.00 88.44 299 LEU A N 1
ATOM 2278 C CA . LEU A 1 299 ? 14.942 -5.008 -11.640 1.00 88.44 299 LEU A CA 1
ATOM 2279 C C . LEU A 1 299 ? 16.459 -5.055 -11.470 1.00 88.44 299 LEU A C 1
ATOM 2281 O O . LEU A 1 299 ? 17.183 -4.741 -12.413 1.00 88.44 299 LEU A O 1
ATOM 2285 N N . ASP A 1 300 ? 16.940 -5.496 -10.307 1.00 86.94 300 ASP A N 1
ATOM 2286 C CA . ASP A 1 300 ? 18.372 -5.698 -10.078 1.00 86.94 300 ASP A CA 1
ATOM 2287 C C . ASP A 1 300 ? 18.943 -6.774 -11.000 1.00 86.94 300 ASP A C 1
ATOM 2289 O O . ASP A 1 300 ? 19.931 -6.534 -11.693 1.00 86.94 300 ASP A O 1
ATOM 2293 N N . ASN A 1 301 ? 18.254 -7.910 -11.117 1.00 86.12 301 ASN A N 1
ATOM 2294 C CA . ASN A 1 301 ? 18.639 -8.971 -12.043 1.00 86.12 301 ASN A CA 1
ATOM 2295 C C . ASN A 1 301 ? 18.649 -8.497 -13.504 1.00 86.12 301 ASN A C 1
ATOM 2297 O O . ASN A 1 301 ? 19.535 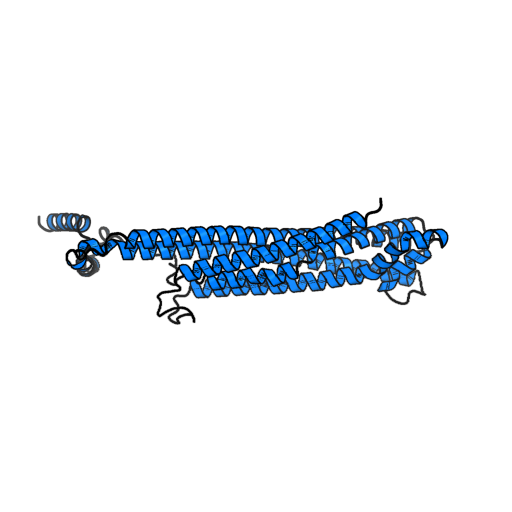-8.878 -14.273 1.00 86.12 301 ASN A O 1
ATOM 2301 N N . LEU A 1 302 ? 17.674 -7.678 -13.910 1.00 84.00 302 LEU A N 1
ATOM 2302 C CA . LEU A 1 302 ? 17.630 -7.120 -15.259 1.00 84.00 302 LEU A CA 1
ATOM 2303 C C . LEU A 1 302 ? 18.831 -6.200 -15.510 1.00 84.00 302 LEU A C 1
ATOM 2305 O O . LEU A 1 302 ? 19.519 -6.361 -16.517 1.00 84.00 302 LEU A O 1
ATOM 2309 N N . ARG A 1 303 ? 19.126 -5.287 -14.581 1.00 80.81 303 ARG A N 1
ATOM 2310 C CA . ARG A 1 303 ? 20.267 -4.371 -14.691 1.00 80.81 303 ARG A CA 1
ATOM 2311 C C . ARG A 1 303 ? 21.601 -5.121 -14.716 1.00 80.81 303 ARG A C 1
ATOM 2313 O O . ARG A 1 303 ? 22.451 -4.828 -15.553 1.00 80.81 303 ARG A O 1
ATOM 2320 N N . ASP A 1 304 ? 21.781 -6.127 -13.865 1.00 81.62 304 ASP A N 1
ATOM 2321 C CA . ASP A 1 304 ? 23.028 -6.897 -13.789 1.00 81.62 304 ASP A CA 1
ATOM 2322 C C . ASP A 1 304 ? 23.271 -7.717 -15.072 1.00 81.62 304 ASP A C 1
ATOM 2324 O O . ASP A 1 304 ? 24.397 -7.784 -15.582 1.00 81.62 304 ASP A O 1
ATOM 2328 N N . ARG A 1 305 ? 22.205 -8.276 -15.667 1.00 75.06 305 ARG A N 1
ATOM 2329 C CA . ARG A 1 305 ? 22.260 -8.938 -16.986 1.00 75.06 305 ARG A CA 1
ATOM 2330 C C . ARG A 1 305 ? 22.681 -7.984 -18.101 1.00 75.06 305 ARG A C 1
ATOM 2332 O O . ARG A 1 305 ? 23.337 -8.410 -19.044 1.00 75.06 305 ARG A O 1
ATOM 2339 N N . MET A 1 306 ? 22.306 -6.718 -17.987 1.00 69.44 306 MET A N 1
ATOM 2340 C CA . MET A 1 306 ? 22.556 -5.684 -18.990 1.00 69.44 306 MET A CA 1
ATOM 2341 C C . MET A 1 306 ? 23.950 -5.066 -18.850 1.00 69.44 306 MET A C 1
ATOM 2343 O O . MET A 1 306 ? 24.582 -4.725 -19.848 1.00 69.44 306 MET A O 1
ATOM 2347 N N . ALA A 1 307 ? 24.459 -4.993 -17.619 1.00 67.56 307 ALA A N 1
ATOM 2348 C CA . ALA A 1 307 ? 25.831 -4.601 -17.319 1.00 67.56 307 ALA A CA 1
ATOM 2349 C C . ALA A 1 307 ? 26.858 -5.687 -17.691 1.00 67.56 307 ALA A C 1
ATOM 2351 O O . ALA A 1 307 ? 28.033 -5.383 -17.897 1.00 67.56 307 ALA A O 1
ATOM 2352 N N . THR A 1 308 ? 26.433 -6.952 -17.789 1.00 60.31 308 THR A N 1
ATOM 2353 C CA . THR A 1 308 ? 27.307 -8.067 -18.166 1.00 60.31 308 THR A CA 1
ATOM 2354 C C . THR A 1 308 ? 27.351 -8.219 -19.693 1.00 60.31 308 THR A C 1
ATOM 2356 O O . THR A 1 308 ? 26.313 -8.506 -20.293 1.00 60.31 308 THR A O 1
ATOM 2359 N N . PRO A 1 309 ? 28.528 -8.125 -20.347 1.00 50.62 309 PRO A N 1
ATOM 2360 C CA . PRO A 1 309 ? 28.688 -8.458 -21.762 1.00 50.62 309 PRO A CA 1
ATOM 2361 C C . PRO A 1 309 ? 28.496 -9.971 -21.934 1.00 50.62 309 PRO A C 1
ATOM 2363 O O . PRO A 1 309 ? 29.439 -10.759 -21.869 1.00 50.62 309 PRO A O 1
ATOM 2366 N N . SER A 1 310 ? 27.253 -10.424 -22.044 1.00 44.81 310 SER A N 1
ATOM 2367 C CA . SER A 1 310 ? 26.952 -11.848 -22.097 1.00 44.81 310 SER A CA 1
ATOM 2368 C C . SER A 1 310 ? 27.145 -12.364 -23.527 1.00 44.81 310 SER A C 1
ATOM 2370 O O . SER A 1 310 ? 26.457 -11.965 -24.460 1.00 44.81 310 SER A O 1
ATOM 2372 N N . LEU A 1 311 ? 28.068 -13.321 -23.688 1.00 41.06 311 LEU A N 1
ATOM 2373 C CA . LEU A 1 311 ? 28.243 -14.166 -24.887 1.00 41.06 311 LEU A CA 1
ATOM 2374 C C . LEU A 1 311 ? 27.019 -15.063 -25.174 1.00 41.06 311 LEU A C 1
ATOM 2376 O O . LEU A 1 311 ? 26.995 -15.806 -26.154 1.00 41.06 311 LEU A O 1
ATOM 2380 N N . VAL A 1 312 ? 26.016 -15.024 -24.297 1.00 38.69 312 VAL A N 1
ATOM 2381 C CA . VAL A 1 312 ? 24.777 -15.785 -24.383 1.00 38.69 312 VAL A CA 1
ATOM 2382 C C . VAL A 1 312 ? 23.704 -14.825 -24.866 1.00 38.69 312 VAL A C 1
ATOM 2384 O O . VAL A 1 312 ? 23.214 -13.995 -24.104 1.00 38.69 312 VAL A O 1
ATOM 2387 N N . GLY A 1 313 ? 23.365 -14.933 -26.151 1.00 40.84 313 GLY A N 1
ATOM 2388 C CA . GLY A 1 313 ? 22.221 -14.235 -26.716 1.00 40.84 313 GLY A CA 1
ATOM 2389 C C . GLY A 1 313 ? 20.989 -14.515 -25.864 1.00 40.84 313 GLY A C 1
ATOM 2390 O O . GLY A 1 313 ? 20.632 -15.672 -25.633 1.00 40.84 313 GLY A O 1
ATOM 2391 N N . THR A 1 314 ? 20.351 -13.457 -25.371 1.00 43.44 314 THR A N 1
ATOM 2392 C CA . THR A 1 314 ? 18.999 -13.574 -24.832 1.00 43.44 314 THR A CA 1
ATOM 2393 C C . THR A 1 314 ? 18.099 -14.180 -25.911 1.00 43.44 314 THR A C 1
ATOM 2395 O O . THR A 1 314 ? 18.393 -14.093 -27.103 1.00 43.44 314 THR A O 1
ATOM 2398 N N . GLN A 1 315 ? 16.988 -14.794 -25.511 1.00 41.16 315 GLN A N 1
ATOM 2399 C CA . GLN A 1 315 ? 16.027 -15.472 -26.395 1.00 41.16 315 GLN A CA 1
ATOM 2400 C C . GLN A 1 315 ? 15.519 -14.604 -27.575 1.00 41.16 315 GLN A C 1
ATOM 2402 O O . GLN A 1 315 ? 14.971 -15.132 -28.538 1.00 41.16 315 GLN A O 1
ATOM 2407 N N . TYR A 1 316 ? 15.748 -13.289 -27.517 1.00 43.03 316 TYR A N 1
ATOM 2408 C CA . TYR A 1 316 ? 15.388 -12.291 -28.523 1.00 43.03 316 TYR A CA 1
ATOM 2409 C C . TYR A 1 316 ? 16.586 -11.661 -29.259 1.00 43.03 316 TYR A C 1
ATOM 2411 O O . TYR A 1 316 ? 16.401 -10.915 -30.222 1.00 43.03 316 TYR A O 1
ATOM 2419 N N . ALA A 1 317 ? 17.821 -11.942 -28.838 1.00 46.72 317 ALA A N 1
ATOM 2420 C CA . ALA A 1 317 ? 19.023 -11.419 -29.467 1.00 46.72 317 ALA A CA 1
ATOM 2421 C C . ALA A 1 317 ? 19.324 -12.202 -30.751 1.00 46.72 317 ALA A C 1
ATOM 2423 O O . ALA A 1 317 ? 19.990 -13.238 -30.738 1.00 46.72 317 ALA A O 1
ATOM 2424 N N . ASN A 1 318 ? 18.876 -11.664 -31.884 1.00 45.44 318 ASN A N 1
ATOM 2425 C CA . ASN A 1 318 ? 19.344 -12.049 -33.214 1.00 45.44 318 ASN A CA 1
ATOM 2426 C C . ASN A 1 318 ? 20.869 -11.843 -33.320 1.00 45.44 318 ASN A C 1
ATOM 2428 O O . ASN A 1 318 ? 21.324 -10.797 -33.773 1.00 45.44 318 ASN A O 1
ATOM 2432 N N . GLN A 1 319 ? 21.671 -12.821 -32.887 1.00 46.19 319 GLN A N 1
ATOM 2433 C CA . GLN A 1 319 ? 23.128 -12.862 -33.088 1.00 46.19 319 GLN A CA 1
ATOM 2434 C C . GLN A 1 319 ? 23.857 -11.553 -32.698 1.00 46.19 319 GLN A C 1
ATOM 2436 O O . GLN A 1 319 ? 24.680 -11.042 -33.453 1.00 46.19 319 GLN A O 1
ATOM 2441 N N . GLY A 1 320 ? 23.518 -10.966 -31.543 1.00 48.16 320 GLY A N 1
ATOM 2442 C CA . GLY A 1 320 ? 24.139 -9.720 -31.063 1.00 48.16 320 GLY A CA 1
ATOM 2443 C C . GLY A 1 320 ? 23.628 -8.423 -31.713 1.00 48.16 320 GLY A C 1
ATOM 2444 O O . GLY A 1 320 ? 24.169 -7.359 -31.432 1.00 48.16 320 GLY A O 1
ATOM 2445 N N . LYS A 1 321 ? 22.578 -8.474 -32.550 1.00 52.66 321 LYS A N 1
ATOM 2446 C CA . LYS A 1 321 ? 21.961 -7.282 -33.170 1.00 52.66 321 LYS A CA 1
ATOM 2447 C C . LYS A 1 321 ? 20.906 -6.575 -32.311 1.00 52.66 321 LYS A C 1
ATOM 2449 O O . LYS A 1 321 ? 20.425 -5.527 -32.724 1.00 52.66 321 LYS A O 1
ATOM 2454 N N . GLY A 1 322 ? 20.572 -7.111 -31.135 1.00 61.78 322 GLY A N 1
ATOM 2455 C CA . GLY A 1 322 ? 19.493 -6.584 -30.293 1.00 61.78 322 GLY A CA 1
ATOM 2456 C C . GLY A 1 322 ? 18.115 -6.689 -30.953 1.00 61.78 322 GLY A C 1
ATOM 2457 O O . GLY A 1 322 ? 17.966 -7.274 -32.030 1.00 61.78 322 GLY A O 1
ATOM 2458 N N . LEU A 1 323 ? 17.098 -6.164 -30.274 1.00 68.75 323 LEU A N 1
ATOM 2459 C CA . LEU A 1 323 ? 15.738 -6.078 -30.799 1.00 68.75 323 LEU A CA 1
ATOM 2460 C C . LEU A 1 323 ? 15.597 -4.853 -31.728 1.00 68.75 323 LEU A C 1
ATOM 2462 O O . LEU A 1 323 ? 16.248 -3.834 -31.493 1.00 68.75 323 LEU A O 1
ATOM 2466 N N . PRO A 1 324 ? 14.764 -4.917 -32.785 1.00 77.19 324 PRO A N 1
ATOM 2467 C CA . PRO A 1 324 ? 14.456 -3.745 -33.604 1.00 77.19 324 PRO A CA 1
ATOM 2468 C C . PRO A 1 324 ? 13.794 -2.628 -32.785 1.00 77.19 324 PRO A C 1
ATOM 2470 O O . PRO A 1 324 ? 13.003 -2.902 -31.876 1.00 77.19 324 PRO A O 1
ATOM 2473 N N . ILE A 1 325 ? 14.059 -1.366 -33.141 1.00 77.88 325 ILE A N 1
ATOM 2474 C CA . ILE A 1 325 ? 13.501 -0.184 -32.458 1.00 77.88 325 ILE A CA 1
ATOM 2475 C C . ILE A 1 325 ? 11.965 -0.187 -32.472 1.00 77.88 325 ILE A C 1
ATOM 2477 O O . ILE A 1 325 ? 11.323 0.252 -31.520 1.00 77.88 325 ILE A O 1
ATOM 2481 N N . GLU A 1 326 ? 11.361 -0.764 -33.509 1.00 80.44 326 GLU A N 1
ATOM 2482 C CA . GLU A 1 326 ? 9.917 -0.928 -33.652 1.00 80.44 326 GLU A CA 1
ATOM 2483 C C . GLU A 1 326 ? 9.331 -1.849 -32.585 1.00 80.44 326 GLU A C 1
ATOM 2485 O O . GLU A 1 326 ? 8.237 -1.585 -32.091 1.00 80.44 326 GLU A O 1
ATOM 2490 N N . VAL A 1 327 ? 10.066 -2.895 -32.193 1.00 82.44 327 VAL A N 1
ATOM 2491 C CA . VAL A 1 327 ? 9.646 -3.819 -31.131 1.00 82.44 327 VAL A CA 1
ATOM 2492 C C . VAL A 1 327 ? 9.713 -3.124 -29.775 1.00 82.44 327 VAL A C 1
ATOM 2494 O O . VAL A 1 327 ? 8.775 -3.239 -28.988 1.00 82.44 327 VAL A O 1
ATOM 2497 N N . HIS A 1 328 ? 10.768 -2.341 -29.524 1.00 82.50 328 HIS A N 1
ATOM 2498 C CA . HIS A 1 328 ? 10.859 -1.504 -28.326 1.00 82.50 328 HIS A CA 1
ATOM 2499 C C . HIS A 1 328 ? 9.680 -0.522 -28.245 1.00 82.50 328 HIS A C 1
ATOM 2501 O O . HIS A 1 328 ? 8.982 -0.490 -27.236 1.00 82.50 328 HIS A O 1
ATOM 2507 N N . MET A 1 329 ? 9.391 0.215 -29.325 1.00 85.00 329 MET A N 1
ATOM 2508 C CA . MET A 1 329 ? 8.260 1.152 -29.372 1.00 85.00 329 MET A CA 1
ATOM 2509 C C . MET A 1 329 ? 6.906 0.459 -29.184 1.00 85.00 329 MET A C 1
ATOM 2511 O O . MET A 1 329 ? 6.054 0.975 -28.466 1.00 85.00 329 MET A O 1
ATOM 2515 N N . ALA A 1 330 ? 6.685 -0.691 -29.829 1.00 86.75 330 ALA A N 1
ATOM 2516 C CA . ALA A 1 330 ? 5.443 -1.448 -29.690 1.00 86.75 330 ALA A CA 1
ATOM 2517 C C . ALA A 1 330 ? 5.233 -1.910 -28.243 1.00 86.75 330 ALA A C 1
ATOM 2519 O O . ALA A 1 330 ? 4.147 -1.720 -27.698 1.00 86.75 330 ALA A O 1
ATOM 2520 N N . SER A 1 331 ? 6.287 -2.427 -27.604 1.00 86.31 331 SER A N 1
ATOM 2521 C CA . SER A 1 331 ? 6.223 -2.850 -26.207 1.00 86.31 331 SER A CA 1
ATOM 2522 C C . SER A 1 331 ? 5.918 -1.689 -25.265 1.00 86.31 331 SER A C 1
ATOM 2524 O O . SER A 1 331 ? 5.104 -1.854 -24.365 1.00 86.31 331 SER A O 1
ATOM 2526 N N . VAL A 1 332 ? 6.536 -0.519 -25.464 1.00 88.44 332 VAL A N 1
ATOM 2527 C CA . VAL A 1 332 ? 6.276 0.665 -24.628 1.00 88.44 332 VAL A CA 1
ATOM 2528 C C . VAL A 1 332 ? 4.831 1.141 -24.797 1.00 88.44 332 VAL A C 1
ATOM 2530 O O . VAL A 1 332 ? 4.162 1.412 -23.806 1.00 88.44 332 VAL A O 1
ATOM 2533 N N . ARG A 1 333 ? 4.306 1.180 -26.032 1.00 92.31 333 ARG A N 1
ATOM 2534 C CA . ARG A 1 333 ? 2.900 1.549 -26.286 1.00 92.31 333 ARG A CA 1
ATOM 2535 C C . ARG A 1 333 ? 1.924 0.607 -25.585 1.00 92.31 333 ARG A C 1
ATOM 2537 O O . ARG A 1 333 ? 0.997 1.078 -24.934 1.00 92.31 333 ARG A O 1
ATOM 2544 N N . GLU A 1 334 ? 2.157 -0.700 -25.684 1.00 91.44 334 GLU A N 1
ATOM 2545 C CA . GLU A 1 334 ? 1.345 -1.706 -24.992 1.00 91.44 334 GLU A CA 1
ATOM 2546 C C . GLU A 1 334 ? 1.437 -1.556 -23.463 1.00 91.44 334 GLU A C 1
ATOM 2548 O O . GLU A 1 334 ? 0.429 -1.655 -22.764 1.00 91.44 334 GLU A O 1
ATOM 2553 N N . GLY A 1 335 ? 2.635 -1.282 -22.938 1.00 88.38 335 GLY A N 1
ATOM 2554 C CA . GLY A 1 335 ? 2.859 -1.007 -21.518 1.00 88.38 335 GLY A CA 1
ATOM 2555 C C . GLY A 1 335 ? 2.063 0.192 -21.012 1.00 88.38 335 GLY A C 1
ATOM 2556 O O . GLY A 1 335 ? 1.351 0.074 -20.014 1.00 88.38 335 GLY A O 1
ATOM 2557 N N . ILE A 1 336 ? 2.128 1.314 -21.735 1.00 93.12 336 ILE A N 1
ATOM 2558 C CA . ILE A 1 336 ? 1.377 2.540 -21.431 1.00 93.12 336 ILE A CA 1
ATOM 2559 C C . ILE A 1 336 ? -0.127 2.266 -21.431 1.00 93.12 336 ILE A C 1
ATOM 2561 O O . ILE A 1 336 ? -0.816 2.680 -20.501 1.00 93.12 336 ILE A O 1
ATOM 2565 N N . GLU A 1 337 ? -0.644 1.563 -22.443 1.00 92.50 337 GLU A N 1
ATOM 2566 C CA . GLU A 1 337 ? -2.069 1.230 -22.534 1.00 92.50 337 GLU A CA 1
ATOM 2567 C C . GLU A 1 337 ? -2.526 0.414 -21.317 1.00 92.50 337 GLU A C 1
ATOM 2569 O O . GLU A 1 337 ? -3.489 0.789 -20.644 1.00 92.50 337 GLU A O 1
ATOM 2574 N N . LYS A 1 338 ? -1.787 -0.649 -20.972 1.00 89.38 338 LYS A N 1
ATOM 2575 C CA . LYS A 1 338 ? -2.095 -1.497 -19.811 1.00 89.38 338 LYS A CA 1
ATOM 2576 C C . LYS A 1 338 ? -2.017 -0.729 -18.496 1.00 89.38 338 LYS A C 1
ATOM 2578 O O . LYS A 1 338 ? -2.949 -0.778 -17.699 1.00 89.38 338 LYS A O 1
ATOM 2583 N N . LEU A 1 339 ? -0.930 0.005 -18.260 1.00 89.88 339 LEU A N 1
ATOM 2584 C CA . LEU A 1 339 ? -0.762 0.792 -17.035 1.00 89.88 339 LEU A CA 1
ATOM 2585 C C . LEU A 1 339 ? -1.822 1.893 -16.914 1.00 89.88 339 LEU A C 1
ATOM 2587 O O . LEU A 1 339 ? -2.305 2.150 -15.811 1.00 89.88 339 LEU A O 1
ATOM 2591 N N . SER A 1 340 ? -2.218 2.513 -18.028 1.00 91.00 340 SER A N 1
ATOM 2592 C CA . SER A 1 340 ? -3.286 3.515 -18.065 1.00 91.00 340 SER A CA 1
ATOM 2593 C C . SER A 1 340 ? -4.643 2.909 -17.706 1.00 91.00 340 SER A C 1
ATOM 2595 O O . SER A 1 340 ? -5.357 3.473 -16.871 1.00 91.00 340 SER A O 1
ATOM 2597 N N . ASP A 1 341 ? -4.972 1.731 -18.250 1.00 90.12 341 ASP A N 1
ATOM 2598 C CA . ASP A 1 341 ? -6.177 0.991 -17.864 1.00 90.12 341 ASP A CA 1
ATOM 2599 C C . ASP A 1 341 ? -6.168 0.672 -16.363 1.00 90.12 341 ASP A C 1
ATOM 2601 O O . ASP A 1 341 ? -7.112 1.004 -15.643 1.00 90.12 341 ASP A O 1
ATOM 2605 N N . PHE A 1 342 ? -5.064 0.123 -15.849 1.00 86.00 342 PHE A N 1
ATOM 2606 C CA . PHE A 1 342 ? -4.940 -0.216 -14.429 1.00 86.00 342 PHE A CA 1
ATOM 2607 C C . PHE A 1 342 ? -5.081 1.011 -13.535 1.00 86.00 342 PHE A C 1
ATOM 2609 O O . PHE A 1 342 ? -5.786 0.968 -12.522 1.00 86.00 342 PHE A O 1
ATOM 2616 N N . ARG A 1 343 ? -4.467 2.129 -13.929 1.00 87.75 343 ARG A N 1
ATOM 2617 C CA . ARG A 1 343 ? -4.592 3.403 -13.224 1.00 87.75 343 ARG A CA 1
ATOM 2618 C C . ARG A 1 343 ? -6.037 3.899 -13.212 1.00 87.75 343 ARG A C 1
ATOM 2620 O O . ARG A 1 343 ? -6.520 4.296 -12.152 1.00 87.75 343 ARG A O 1
ATOM 2627 N N . SER A 1 344 ? -6.735 3.827 -14.344 1.00 89.50 344 SER A N 1
ATOM 2628 C CA . SER A 1 344 ? -8.146 4.208 -14.472 1.00 89.50 344 SER A CA 1
ATOM 2629 C C . SER A 1 344 ? -9.054 3.354 -13.578 1.00 89.50 344 SER A C 1
ATOM 2631 O O . SER A 1 344 ? -9.812 3.889 -12.762 1.00 89.50 344 SER A O 1
ATOM 2633 N N . ARG A 1 345 ? -8.906 2.020 -13.635 1.00 86.19 345 ARG A N 1
ATOM 2634 C CA . ARG A 1 345 ? -9.636 1.074 -12.771 1.00 86.19 345 ARG A CA 1
ATOM 2635 C C . ARG A 1 345 ? -9.367 1.334 -11.284 1.00 86.19 345 ARG A C 1
ATOM 2637 O O . ARG A 1 345 ? -10.288 1.268 -10.468 1.00 86.19 345 ARG A O 1
ATOM 2644 N N . GLY A 1 346 ? -8.123 1.656 -10.927 1.00 81.75 346 GLY A N 1
ATOM 2645 C CA . GLY A 1 346 ? -7.735 2.038 -9.568 1.00 81.75 346 GLY A CA 1
ATOM 2646 C C . GLY A 1 346 ? -8.433 3.314 -9.088 1.00 81.75 346 GLY A C 1
ATOM 2647 O O . GLY A 1 346 ? -9.043 3.312 -8.019 1.00 81.75 346 GLY A O 1
ATOM 2648 N N . LEU A 1 347 ? -8.417 4.376 -9.900 1.00 85.00 347 LEU A N 1
ATOM 2649 C CA . LEU A 1 347 ? -9.069 5.656 -9.589 1.00 85.00 347 LEU A CA 1
ATOM 2650 C C . LEU A 1 347 ? -10.588 5.520 -9.430 1.00 85.00 347 LEU A C 1
ATOM 2652 O O . LEU A 1 347 ? -11.174 6.137 -8.541 1.00 85.00 347 LEU A O 1
ATOM 2656 N N . GLN A 1 348 ? -11.238 4.695 -10.254 1.00 85.75 348 GLN A N 1
ATOM 2657 C CA . GLN A 1 348 ? -12.671 4.431 -10.118 1.00 85.75 348 GLN A CA 1
ATOM 2658 C C . GLN A 1 348 ? -13.000 3.844 -8.739 1.00 85.75 348 GLN A C 1
ATOM 2660 O O . GLN A 1 348 ? -13.876 4.352 -8.040 1.00 85.75 348 GLN A O 1
ATOM 2665 N N . LYS A 1 349 ? -12.263 2.814 -8.316 1.00 79.69 349 LYS A N 1
ATOM 2666 C CA . LYS A 1 349 ? -12.457 2.182 -7.003 1.00 79.69 349 LYS A CA 1
ATOM 2667 C C . LYS A 1 349 ? -12.118 3.121 -5.844 1.00 79.69 349 LYS A C 1
ATOM 2669 O O . LYS A 1 349 ? -12.780 3.074 -4.807 1.00 79.69 349 LYS A O 1
ATOM 2674 N N . GLU A 1 350 ? -11.100 3.965 -6.008 1.00 79.75 350 GLU A N 1
ATOM 2675 C CA . GLU A 1 350 ? -10.742 5.005 -5.039 1.00 79.75 350 GLU A CA 1
ATOM 2676 C C . GLU A 1 350 ? -11.909 5.982 -4.832 1.00 79.75 350 GLU A C 1
ATOM 2678 O O . GLU A 1 350 ? -12.332 6.218 -3.698 1.00 79.75 350 GLU A O 1
ATOM 2683 N N . ASN A 1 351 ? -12.508 6.457 -5.926 1.00 84.19 351 ASN A N 1
ATOM 2684 C CA . ASN A 1 351 ? -13.680 7.328 -5.887 1.00 84.19 351 ASN A CA 1
ATOM 2685 C C . ASN A 1 351 ? -14.887 6.642 -5.235 1.00 84.19 351 ASN A C 1
ATOM 2687 O O . ASN A 1 351 ? -15.556 7.250 -4.405 1.00 84.19 351 ASN A O 1
ATOM 2691 N N . GLU A 1 352 ? -15.146 5.369 -5.540 1.00 84.81 352 GLU A N 1
ATOM 2692 C CA . GLU A 1 352 ? -16.216 4.610 -4.882 1.00 84.81 352 GLU A CA 1
ATOM 2693 C C . GLU A 1 352 ? -16.007 4.504 -3.365 1.00 84.81 352 GLU A C 1
ATOM 2695 O O . GLU A 1 352 ? -16.954 4.663 -2.592 1.00 84.81 352 GLU A O 1
ATOM 2700 N N . ALA A 1 353 ? -14.775 4.249 -2.914 1.00 78.81 353 ALA A N 1
ATOM 2701 C CA . ALA A 1 353 ? -14.451 4.206 -1.490 1.00 78.81 353 ALA A CA 1
ATOM 2702 C C . ALA A 1 353 ? -14.631 5.582 -0.826 1.00 78.81 353 ALA A C 1
ATOM 2704 O O . ALA A 1 353 ? -15.169 5.671 0.281 1.00 78.81 353 ALA A O 1
ATOM 2705 N N . LEU A 1 354 ? -14.236 6.658 -1.512 1.00 79.25 354 LEU A N 1
ATOM 2706 C CA . LEU A 1 354 ? -14.407 8.026 -1.034 1.00 79.25 354 LEU A CA 1
ATOM 2707 C C . LEU A 1 354 ? -15.888 8.412 -0.907 1.00 79.25 354 LEU A C 1
ATOM 2709 O O . LEU A 1 354 ? -16.286 9.000 0.099 1.00 79.25 354 LEU A O 1
ATOM 2713 N N . GLU A 1 355 ? -16.716 8.060 -1.891 1.00 84.00 355 GLU A N 1
ATOM 2714 C CA . GLU A 1 355 ? -18.161 8.303 -1.835 1.00 84.00 355 GLU A CA 1
ATOM 2715 C C . GLU A 1 355 ? -18.822 7.515 -0.698 1.00 84.00 355 GLU A C 1
ATOM 2717 O O . GLU A 1 355 ? -19.633 8.074 0.045 1.00 84.00 355 GLU A O 1
ATOM 2722 N N . ARG A 1 356 ? -18.402 6.262 -0.457 1.00 80.19 356 ARG A N 1
ATOM 2723 C CA . ARG A 1 356 ? -18.846 5.508 0.729 1.00 80.19 356 ARG A CA 1
ATOM 2724 C C . ARG A 1 356 ? -18.506 6.246 2.021 1.00 80.19 356 ARG A C 1
ATOM 2726 O O . ARG A 1 356 ? -19.385 6.398 2.866 1.00 80.19 356 ARG A O 1
ATOM 2733 N N . MET A 1 357 ? -17.286 6.766 2.153 1.00 73.69 357 MET A N 1
ATOM 2734 C CA . MET A 1 357 ? -16.858 7.524 3.336 1.00 73.69 357 MET A CA 1
ATOM 2735 C C . MET A 1 357 ? -17.699 8.788 3.570 1.00 73.69 357 MET A C 1
ATOM 2737 O O . MET A 1 357 ? -18.063 9.087 4.709 1.00 73.69 357 MET A O 1
ATOM 2741 N N . LYS A 1 358 ? -18.036 9.525 2.502 1.00 77.56 358 LYS A N 1
ATOM 2742 C CA . LYS A 1 358 ? -18.918 10.702 2.588 1.00 77.56 358 LYS A CA 1
ATOM 2743 C C . LYS A 1 358 ? -20.333 10.312 3.012 1.00 77.56 358 LYS A C 1
ATOM 2745 O O . LYS A 1 358 ? -20.914 10.978 3.861 1.00 77.56 358 LYS A O 1
ATOM 2750 N N . SER A 1 359 ? -20.871 9.228 2.452 1.00 73.25 359 SER A N 1
ATOM 2751 C CA . SER A 1 359 ? -22.233 8.760 2.745 1.00 73.25 359 SER A CA 1
ATOM 2752 C C . SER A 1 359 ? -22.394 8.171 4.153 1.00 73.25 359 SER A C 1
ATOM 2754 O O . SER A 1 359 ? -23.470 8.258 4.738 1.00 73.25 359 SER A O 1
ATOM 2756 N N . ALA A 1 360 ? -21.323 7.602 4.711 1.00 57.44 360 ALA A N 1
ATOM 2757 C CA . ALA A 1 360 ? -21.305 6.965 6.025 1.00 57.44 360 ALA A CA 1
ATOM 2758 C C . ALA A 1 360 ? -20.962 7.927 7.175 1.00 57.44 360 ALA A C 1
ATOM 2760 O O . ALA A 1 360 ? -20.941 7.503 8.328 1.00 57.44 360 ALA A O 1
ATOM 2761 N N . SER A 1 361 ? -20.719 9.211 6.887 1.00 45.28 361 SER A N 1
ATOM 2762 C CA . SER A 1 361 ? -20.630 10.266 7.901 1.00 45.28 361 SER A CA 1
ATOM 2763 C C . SER A 1 361 ? -21.967 11.015 8.010 1.00 45.28 361 SER A C 1
ATOM 2765 O O . SER A 1 361 ? -22.103 12.082 7.408 1.00 45.28 361 SER A O 1
ATOM 2767 N N . PRO A 1 362 ? -22.976 10.518 8.754 1.00 42.56 362 PRO A N 1
ATOM 2768 C CA . PRO A 1 362 ? -24.008 11.403 9.260 1.00 42.56 362 PRO A CA 1
ATOM 2769 C C . PRO A 1 362 ? -23.378 12.229 10.388 1.00 42.56 362 PRO A C 1
ATOM 2771 O O . PRO A 1 362 ? -22.825 11.676 11.340 1.00 42.56 362 PRO A O 1
ATOM 2774 N N . LEU A 1 363 ? -23.403 13.551 10.222 1.00 36.50 363 LEU A N 1
ATOM 2775 C CA . LEU A 1 363 ? -23.107 14.525 11.277 1.00 36.50 363 LEU A CA 1
ATOM 2776 C C . LEU A 1 363 ? -23.860 14.223 12.579 1.00 36.50 363 LEU A C 1
ATOM 2778 O O . LEU A 1 363 ? -25.046 13.818 12.495 1.00 36.50 363 LEU A O 1
#

Sequence (363 aa):
MSLAVMCAGMVLTRLTTNDALFDLLWSGTCASNPDVAFLCVPPPVSQNATMTSIPDIPELIRLQTGFEGIIESSFGMALAVDLKHSEIALRDLNILVKVSDLEAKQLLSTQLEKVVVQAKKTGEGLQKLGVKVGVAVDSTLAMDDYVLRTLENINRESISSGAIGESALKSLVPSLRSNSAWVAEEQKQELARVFEDASMQLKAWVEKLIAEAMVSIAKLERLEGMLYNVYETVMSEKKDVASKEKALSKLWASLIDDSRAAKYESHKDLLDNIAVYRKAALNHVTATAVQLRQLGESLDNLRDRMATPSLVGTQYANQGKGLPIEVHMASVREGIEKLSDFRSRGLQKENEALERMKSASPL

Secondary structure (DSSP, 8-state):
--HHHHHHHHHHHHTT---HHHHHHHHHHHTT-GGGGGGSPPP----S----SPP-HHHHHHHHTTHHHHHHH--HHHHHHHHHHHHHHHHHHHHHHHTS--TTHHHHHHHHHHHHHHHHHHHHHHHHHHHHHHHHHHHHHHHHHHHHHHHHHHHHHHHHHH-S---TTTTT-GGGS-SHHHHHHHHHHHHHHHHHHHHHHHHHHHHHHHHHHHHHHHHHHHHHHHHHHHHHHHHHH-TT---STTHHHHHHHHHS-HHHHGGGHHHHHHHHHHHHHHHHHHHHHHHHHHHHHHHHHHHHHHHHHHHS--SS--TT-STT----HHHHHHHHHHHHHHHHHHHHHHHHHHHHHHHHHHHT---

Radius of gyration: 33.66 Å; chains: 1; bounding box: 104×34×95 Å

pLDDT: mean 76.06, std 17.59, range [36.5, 96.94]

Organism: Botryobasidium botryosum (strain FD-172 SS1) (NCBI:txid930990)